Protein AF-0000000080329810 (afdb_homodimer)

Solvent-accessible surface area (backbone atoms only — not comparable to full-atom values): 12083 Å² total; per-residue (Å²): 108,46,62,41,49,59,88,70,44,48,76,45,79,54,91,79,29,39,38,38,24,57,38,12,51,93,37,62,30,87,56,44,12,24,32,38,38,37,40,42,46,60,36,72,46,74,51,29,30,29,67,43,40,36,38,40,36,29,67,35,48,48,33,37,44,29,50,70,85,47,71,47,80,41,38,53,57,18,34,35,44,42,49,54,66,33,38,38,31,46,31,18,84,45,90,53,56,22,33,33,40,37,39,33,45,52,66,38,36,31,33,35,81,87,67,52,70,45,68,51,67,51,25,78,109,46,64,40,50,58,89,70,43,49,78,46,78,56,91,78,29,38,38,39,24,57,39,12,51,92,36,60,32,86,57,44,12,26,33,38,39,38,39,42,48,60,35,71,46,74,51,30,32,29,66,42,40,36,39,40,36,29,68,35,47,48,33,36,44,30,49,68,84,48,70,47,79,40,39,54,57,18,34,35,44,42,48,52,66,33,37,37,33,47,32,18,82,44,90,52,55,21,32,32,40,36,39,34,46,51,67,39,34,32,35,35,83,89,67,52,72,45,69,50,68,51,23,78

Foldseek 3Di:
DLDFDQVRFDWDDDQNKIWGFTDEVVNPDDWKTKTKIKAFEFGKDFKWAKQAKKKKAWQADWKWKDKQRDIDIDGHGDMDMHGHGIIIIIGHHHNGMTMMMMMTTQFMWIAGPVGDIDGDPSSD/DLDFDQVRFDWDDDQNKIWGFTDEVVNPDDWKTKTKIKAFEFGKDFKWAKQAKKKKAWQADWKWKDKQRDIDIDGHGDMDMHGHGIIIIIGHHHNGMTMMMMMTTQFMWIAGPVGDIDGDPSSD

Nearest PDB structures (foldseek):
  5wse-assembly1_D  TM=9.049E-01  e=8.710E-08  Thermotoga maritima MSB8
  8awn-assembly1_A-2  TM=9.065E-01  e=1.349E-07  Thermotoga maritima
  8zyh-assembly1_B  TM=8.993E-01  e=2.088E-07  Thermotoga maritima MSB8
  5wsf-assembly2_C  TM=9.103E-01  e=3.233E-07  Thermotoga maritima MSB8
  8zyg-assembly1_B  TM=8.999E-01  e=3.809E-07  Thermotoga maritima MSB8

Sequence (248 aa):
MPFIRSDEAVVHEIHGGRFVSYVRPDTGSRDLAAWRVEIPAAMVGPTHTISDEETFYVLSGRLRLTIDGESAELRAGDAAVAPAGSELAVANTTDQPAHMWVTTRVGLTAKLADGNTITPPWAHMPFIRSDEAVVHEIHGGRFVSYVRPDTGSRDLAAWRVEIPAAMVGPTHTISDEETFYVLSGRLRLTIDGESAELRAGDAAVAPAGSELAVANTTDQPAHMWVTTRVGLTAKLADGNTITPPWAH

InterPro domains:
  IPR011051 RmlC-like cupin domain superfamily [SSF51182] (12-103)
  IPR013096 Cupin 2, conserved barrel [PF07883] (37-100)
  IPR014710 RmlC-like jelly roll fold [G3DSA:2.60.120.10] (5-110)

Structure (mmCIF, N/CA/C/O backbone):
data_AF-0000000080329810-model_v1
#
loop_
_entity.id
_entity.type
_entity.pdbx_description
1 polymer Cupin
#
loop_
_atom_site.group_PDB
_atom_site.id
_atom_site.type_symbol
_atom_site.label_atom_id
_atom_site.label_alt_id
_atom_site.label_comp_id
_atom_site.label_asym_id
_atom_site.label_entity_id
_atom_site.label_seq_id
_atom_site.pdbx_PDB_ins_code
_atom_site.Cartn_x
_atom_site.Cartn_y
_atom_site.Cartn_z
_atom_site.occupancy
_atom_site.B_iso_or_equiv
_atom_site.auth_seq_id
_atom_site.auth_comp_id
_atom_site.auth_asym_id
_atom_site.auth_atom_id
_atom_site.pdbx_PDB_model_num
ATOM 1 N N . MET A 1 1 ? 16.781 8.633 -2.145 1 66.75 1 MET A N 1
ATOM 2 C CA . MET A 1 1 ? 15.758 9.664 -2.057 1 66.75 1 MET A CA 1
ATOM 3 C C . MET A 1 1 ? 14.383 9.047 -1.843 1 66.75 1 MET A C 1
ATOM 5 O O . MET A 1 1 ? 14.062 8.016 -2.43 1 66.75 1 MET A O 1
ATOM 9 N N . PRO A 1 2 ? 13.508 9.531 -0.748 1 87.25 2 PRO A N 1
ATOM 10 C CA . PRO A 1 2 ? 12.297 8.867 -0.258 1 87.25 2 PRO A CA 1
ATOM 11 C C . PRO A 1 2 ? 11.18 8.828 -1.299 1 87.25 2 PRO A C 1
ATOM 13 O O . PRO A 1 2 ? 10.078 8.359 -1.011 1 87.25 2 PRO A O 1
ATOM 16 N N . PHE A 1 3 ? 11.453 9.453 -2.516 1 96.75 3 PHE A N 1
ATOM 17 C CA . PHE A 1 3 ? 10.422 9.578 -3.531 1 96.75 3 PHE A CA 1
ATOM 18 C C . PHE A 1 3 ? 10.758 8.734 -4.754 1 96.75 3 PHE A C 1
ATOM 20 O O . PHE A 1 3 ? 11.852 8.844 -5.312 1 96.75 3 PHE A O 1
ATOM 27 N N . ILE A 1 4 ? 9.875 7.934 -5.156 1 96.88 4 ILE A N 1
ATOM 28 C CA . ILE A 1 4 ? 10.094 6.992 -6.25 1 96.88 4 ILE A CA 1
ATOM 29 C C . ILE A 1 4 ? 9.133 7.297 -7.395 1 96.88 4 ILE A C 1
ATOM 31 O O . ILE A 1 4 ? 7.922 7.07 -7.27 1 96.88 4 ILE A O 1
ATOM 35 N N . ARG A 1 5 ? 9.719 7.707 -8.523 1 96.25 5 ARG A N 1
ATOM 36 C CA . ARG A 1 5 ? 8.906 8.023 -9.695 1 96.25 5 ARG A CA 1
ATOM 37 C C . ARG A 1 5 ? 8.492 6.754 -10.438 1 96.25 5 ARG A C 1
ATOM 39 O O . ARG A 1 5 ? 9.242 5.781 -10.477 1 96.25 5 ARG A O 1
ATOM 46 N N . SER A 1 6 ? 7.262 6.832 -10.992 1 93.31 6 SER A N 1
ATOM 47 C CA . SER A 1 6 ? 6.699 5.664 -11.664 1 93.31 6 SER A CA 1
ATOM 48 C C . SER A 1 6 ? 7.617 5.172 -12.773 1 93.31 6 SER A C 1
ATOM 50 O O . SER A 1 6 ? 7.715 3.965 -13.023 1 93.31 6 SER A O 1
ATOM 52 N N . ASP A 1 7 ? 8.352 6.078 -13.359 1 91.75 7 ASP A N 1
ATOM 53 C CA . ASP A 1 7 ? 9.18 5.711 -14.5 1 91.75 7 ASP A CA 1
ATOM 54 C C . ASP A 1 7 ? 10.578 5.289 -14.047 1 91.75 7 ASP A C 1
ATOM 56 O O . ASP A 1 7 ? 11.406 4.891 -14.867 1 91.75 7 ASP A O 1
ATOM 60 N N . GLU A 1 8 ? 10.906 5.348 -12.758 1 90.62 8 GLU A N 1
ATOM 61 C CA . GLU A 1 8 ? 12.227 4.992 -12.234 1 90.62 8 GLU A CA 1
ATOM 62 C C . GLU A 1 8 ? 12.172 3.682 -11.453 1 90.62 8 GLU A C 1
ATOM 64 O O . GLU A 1 8 ? 13.211 3.164 -11.031 1 90.62 8 GLU A O 1
ATOM 69 N N . ALA A 1 9 ? 10.984 3.209 -11.336 1 92.75 9 ALA A N 1
ATOM 70 C CA . ALA A 1 9 ? 10.836 1.976 -10.562 1 92.75 9 ALA A CA 1
ATOM 71 C C . ALA A 1 9 ? 11.422 0.785 -11.32 1 92.75 9 ALA A C 1
ATOM 73 O O . ALA A 1 9 ? 11.367 0.74 -12.555 1 92.75 9 ALA A O 1
ATOM 74 N N . VAL A 1 10 ? 11.961 -0.177 -10.586 1 95.69 10 VAL A N 1
ATOM 75 C CA . VAL A 1 10 ? 12.609 -1.359 -11.148 1 95.69 10 VAL A CA 1
ATOM 76 C C . VAL A 1 10 ? 11.562 -2.42 -11.461 1 95.69 10 VAL A C 1
ATOM 78 O O . VAL A 1 10 ? 10.656 -2.664 -10.664 1 95.69 10 VAL A O 1
ATOM 81 N N . VAL A 1 11 ? 11.727 -3.092 -12.602 1 97.44 11 VAL A N 1
ATOM 82 C CA . VAL A 1 11 ? 10.711 -4.039 -13.047 1 97.44 11 VAL A CA 1
ATOM 83 C C . VAL A 1 11 ? 11.281 -5.453 -13.047 1 97.44 11 VAL A C 1
ATOM 85 O O . VAL A 1 11 ? 12.414 -5.672 -13.484 1 97.44 11 VAL A O 1
ATOM 88 N N . HIS A 1 12 ? 10.5 -6.449 -12.523 1 97.19 12 HIS A N 1
ATOM 89 C CA . HIS A 1 12 ? 10.797 -7.879 -12.57 1 97.19 12 HIS A CA 1
ATOM 90 C C . HIS A 1 12 ? 9.656 -8.656 -13.211 1 97.19 12 HIS A C 1
ATOM 92 O O . HIS A 1 12 ? 8.484 -8.438 -12.891 1 97.19 12 HIS A O 1
ATOM 98 N N . GLU A 1 13 ? 9.945 -9.539 -14.109 1 95.56 13 GLU A N 1
ATOM 99 C CA . GLU A 1 13 ? 8.945 -10.406 -14.719 1 95.56 13 GLU A CA 1
ATOM 100 C C . GLU A 1 13 ? 9.125 -11.852 -14.258 1 95.56 13 GLU A C 1
ATOM 102 O O . GLU A 1 13 ? 10.156 -12.477 -14.539 1 95.56 13 GLU A O 1
ATOM 107 N N . ILE A 1 14 ? 8.102 -12.328 -13.555 1 91.19 14 ILE A N 1
ATOM 108 C CA . ILE A 1 14 ? 8.141 -13.688 -13.023 1 91.19 14 ILE A CA 1
ATOM 109 C C . ILE A 1 14 ? 6.781 -14.352 -13.234 1 91.19 14 ILE A C 1
ATOM 111 O O . ILE A 1 14 ? 5.738 -13.766 -12.922 1 91.19 14 ILE A O 1
ATOM 115 N N . HIS A 1 15 ? 6.742 -15.641 -13.773 1 90.62 15 HIS A N 1
ATOM 116 C CA . HIS A 1 15 ? 5.535 -16.453 -13.922 1 90.62 15 HIS A CA 1
ATOM 117 C C . HIS A 1 15 ? 4.441 -15.68 -14.656 1 90.62 15 HIS A C 1
ATOM 119 O O . HIS A 1 15 ? 3.271 -15.734 -14.273 1 90.62 15 HIS A O 1
ATOM 125 N N . GLY A 1 16 ? 4.824 -14.805 -15.586 1 92.12 16 GLY A N 1
ATOM 126 C CA . GLY A 1 16 ? 3.873 -14.094 -16.422 1 92.12 16 GLY A CA 1
ATOM 127 C C . GLY A 1 16 ? 3.424 -12.773 -15.836 1 92.12 16 GLY A C 1
ATOM 128 O O . GLY A 1 16 ? 2.777 -11.969 -16.516 1 92.12 16 GLY A O 1
ATOM 129 N N . GLY A 1 17 ? 3.711 -12.625 -14.57 1 95.69 17 GLY A N 1
ATOM 130 C CA . GLY A 1 17 ? 3.391 -11.359 -13.93 1 95.69 17 GLY A CA 1
ATOM 131 C C . GLY A 1 17 ? 4.508 -10.336 -14.031 1 95.69 17 GLY A C 1
ATOM 132 O O . GLY A 1 17 ? 5.676 -10.703 -14.172 1 95.69 17 GLY A O 1
ATOM 133 N N . ARG A 1 18 ? 4.117 -9.086 -14.086 1 97.31 18 ARG A N 1
ATOM 134 C CA . ARG A 1 18 ? 5.059 -7.969 -14.078 1 97.31 18 ARG A CA 1
ATOM 135 C C . ARG A 1 18 ? 5.023 -7.234 -12.734 1 97.31 18 ARG A C 1
ATOM 137 O O . ARG A 1 18 ? 3.99 -6.691 -12.344 1 97.31 18 ARG A O 1
ATOM 144 N N . PHE A 1 19 ? 6.199 -7.262 -12.039 1 98.06 19 PHE A N 1
ATOM 145 C CA . PHE A 1 19 ? 6.328 -6.66 -10.719 1 98.06 19 PHE A CA 1
ATOM 146 C C . PHE A 1 19 ? 7.164 -5.387 -10.781 1 98.06 19 PHE A C 1
ATOM 148 O O . PHE A 1 19 ? 8.375 -5.441 -11.031 1 98.06 19 PHE A O 1
ATOM 155 N N . VAL A 1 20 ? 6.477 -4.242 -10.617 1 98.38 20 VAL A N 1
ATOM 156 C CA . VAL A 1 20 ? 7.145 -2.947 -10.594 1 98.38 20 VAL A CA 1
ATOM 157 C C . VAL A 1 20 ? 7.488 -2.57 -9.156 1 98.38 20 VAL A C 1
ATOM 159 O O . VAL A 1 20 ? 6.602 -2.223 -8.367 1 98.38 20 VAL A O 1
ATOM 162 N N . SER A 1 21 ? 8.773 -2.641 -8.82 1 98.06 21 SER A N 1
ATOM 163 C CA . SER A 1 21 ? 9.281 -2.484 -7.465 1 98.06 21 SER A CA 1
ATOM 164 C C . SER A 1 21 ? 9.453 -1.013 -7.105 1 98.06 21 SER A C 1
ATOM 166 O O . SER A 1 21 ? 10.219 -0.296 -7.754 1 98.06 21 SER A O 1
ATOM 168 N N . TYR A 1 22 ? 8.773 -0.551 -6.102 1 98.19 22 TYR A N 1
ATOM 169 C CA . TYR A 1 22 ? 8.844 0.833 -5.645 1 98.19 22 TYR A CA 1
ATOM 170 C C . TYR A 1 22 ? 9.609 0.935 -4.328 1 98.19 22 TYR A C 1
ATOM 172 O O . TYR A 1 22 ? 10.805 1.222 -4.316 1 98.19 22 TYR A O 1
ATOM 180 N N . VAL A 1 23 ? 8.898 0.578 -3.193 1 98.19 23 VAL A N 1
ATOM 181 C CA . VAL A 1 23 ? 9.477 0.729 -1.862 1 98.19 23 VAL A CA 1
ATOM 182 C C . VAL A 1 23 ? 10.242 -0.536 -1.485 1 98.19 23 VAL A C 1
ATOM 184 O O . VAL A 1 23 ? 9.688 -1.636 -1.497 1 98.19 23 VAL A O 1
ATOM 187 N N . ARG A 1 24 ? 11.398 -0.423 -1.156 1 97.06 24 ARG A N 1
ATOM 188 C CA . ARG A 1 24 ? 12.32 -1.466 -0.721 1 97.06 24 ARG A CA 1
ATOM 189 C C . ARG A 1 24 ? 13.539 -0.864 -0.031 1 97.06 24 ARG A C 1
ATOM 191 O O . ARG A 1 24 ? 13.742 0.352 -0.068 1 97.06 24 ARG A O 1
ATOM 198 N N . PRO A 1 25 ? 14.422 -1.662 0.56 1 95.56 25 PRO A N 1
ATOM 199 C CA . PRO A 1 25 ? 15.555 -1.084 1.286 1 95.56 25 PRO A CA 1
ATOM 200 C C . PRO A 1 25 ? 16.422 -0.182 0.408 1 95.56 25 PRO A C 1
ATOM 202 O O . PRO A 1 25 ? 16.812 0.905 0.835 1 95.56 25 PRO A O 1
ATOM 205 N N . ASP A 1 26 ? 16.609 -0.524 -0.856 1 93.56 26 ASP A N 1
ATOM 206 C CA . ASP A 1 26 ? 17.438 0.263 -1.754 1 93.56 26 ASP A CA 1
ATOM 207 C C . ASP A 1 26 ? 16.797 1.604 -2.084 1 93.56 26 ASP A C 1
ATOM 209 O O . ASP A 1 26 ? 17.438 2.502 -2.619 1 93.56 26 ASP A O 1
ATOM 213 N N . THR A 1 27 ? 15.516 1.737 -1.717 1 94.75 27 THR A N 1
ATOM 214 C CA . THR A 1 27 ? 14.836 2.998 -1.993 1 94.75 27 THR A CA 1
ATOM 215 C C . THR A 1 27 ? 14.492 3.721 -0.695 1 94.75 27 THR A C 1
ATOM 217 O O . THR A 1 27 ? 13.633 4.605 -0.681 1 94.75 27 THR A O 1
ATOM 220 N N . GLY A 1 28 ? 15.07 3.275 0.401 1 94.25 28 GLY A N 1
ATOM 221 C CA . GLY A 1 28 ? 14.992 4.062 1.621 1 94.25 28 GLY A CA 1
ATOM 222 C C . GLY A 1 28 ? 14.195 3.387 2.721 1 94.25 28 GLY A C 1
ATOM 223 O O . GLY A 1 28 ? 14.125 3.891 3.844 1 94.25 28 GLY A O 1
ATOM 224 N N . SER A 1 29 ? 13.555 2.27 2.393 1 97.25 29 SER A N 1
ATOM 225 C CA . SER A 1 29 ? 12.727 1.595 3.387 1 97.25 29 SER A CA 1
ATOM 226 C C . SER A 1 29 ? 13.586 0.884 4.43 1 97.25 29 SER A C 1
ATOM 228 O O . SER A 1 29 ? 14.68 0.404 4.125 1 97.25 29 SER A O 1
ATOM 230 N N . ARG A 1 30 ? 13.078 0.782 5.617 1 96.62 30 ARG A N 1
ATOM 231 C CA . ARG A 1 30 ? 13.727 0.021 6.676 1 96.62 30 ARG A CA 1
ATOM 232 C C . ARG A 1 30 ? 12.828 -1.104 7.176 1 96.62 30 ARG A C 1
ATOM 234 O O . ARG A 1 30 ? 13.258 -1.944 7.969 1 96.62 30 ARG A O 1
ATOM 241 N N . ASP A 1 31 ? 11.617 -1.135 6.707 1 98.5 31 ASP A N 1
ATOM 242 C CA . ASP A 1 31 ? 10.648 -2.016 7.348 1 98.5 31 ASP A CA 1
ATOM 243 C C . ASP A 1 31 ? 9.695 -2.617 6.32 1 98.5 31 ASP A C 1
ATOM 245 O O . ASP A 1 31 ? 9.383 -3.809 6.379 1 98.5 31 ASP A O 1
ATOM 249 N N . LEU A 1 32 ? 9.266 -1.845 5.34 1 98.75 32 LEU A N 1
ATOM 250 C CA . LEU A 1 32 ? 8.195 -2.248 4.426 1 98.75 32 LEU A CA 1
ATOM 251 C C . LEU A 1 32 ? 8.719 -2.363 2.998 1 98.75 32 LEU A C 1
ATOM 253 O O . LEU A 1 32 ? 9.688 -1.693 2.631 1 98.75 32 LEU A O 1
ATOM 257 N N . ALA A 1 33 ? 8.133 -3.201 2.244 1 98.62 33 ALA A N 1
ATOM 258 C CA . ALA A 1 33 ? 8.297 -3.289 0.795 1 98.62 33 ALA A CA 1
ATOM 259 C C . ALA A 1 33 ? 6.957 -3.15 0.082 1 98.62 33 ALA A C 1
ATOM 261 O O . ALA A 1 33 ? 5.93 -3.633 0.574 1 98.62 33 ALA A O 1
ATOM 262 N N . ALA A 1 34 ? 6.941 -2.529 -1.036 1 98.81 34 ALA A N 1
ATOM 263 C CA . ALA A 1 34 ? 5.711 -2.322 -1.792 1 98.81 34 ALA A CA 1
ATOM 264 C C . ALA A 1 34 ? 5.988 -2.271 -3.293 1 98.81 34 ALA A C 1
ATOM 266 O O . ALA A 1 34 ? 7.012 -1.731 -3.723 1 98.81 34 ALA A O 1
ATOM 267 N N . TRP A 1 35 ? 5.066 -2.807 -4 1 98.62 35 TRP A N 1
ATOM 268 C CA . TRP A 1 35 ? 5.211 -2.891 -5.449 1 98.62 35 TRP A CA 1
ATOM 269 C C . TRP A 1 35 ? 3.85 -2.922 -6.133 1 98.62 35 TRP A C 1
ATOM 271 O O . TRP A 1 35 ? 2.826 -3.15 -5.48 1 98.62 35 TRP A O 1
ATOM 281 N N . ARG A 1 36 ? 3.846 -2.596 -7.355 1 98.62 36 ARG A N 1
ATOM 282 C CA . ARG A 1 36 ? 2.68 -2.785 -8.211 1 98.62 36 ARG A CA 1
ATOM 283 C C . ARG A 1 36 ? 2.814 -4.051 -9.055 1 98.62 36 ARG A C 1
ATOM 285 O O . ARG A 1 36 ? 3.865 -4.297 -9.648 1 98.62 36 ARG A O 1
ATOM 292 N N . VAL A 1 37 ? 1.821 -4.852 -9.062 1 98.25 37 VAL A N 1
ATOM 293 C CA . VAL A 1 37 ? 1.839 -6.039 -9.914 1 98.25 37 VAL A CA 1
ATOM 294 C C . VAL A 1 37 ? 0.854 -5.863 -11.062 1 98.25 37 VAL A C 1
ATOM 296 O O . VAL A 1 37 ? -0.262 -5.379 -10.867 1 98.25 37 VAL A O 1
ATOM 299 N N . GLU A 1 38 ? 1.271 -6.133 -12.164 1 98.12 38 GLU A N 1
ATOM 300 C CA . GLU A 1 38 ? 0.439 -6.246 -13.359 1 98.12 38 GLU A CA 1
ATOM 301 C C . GLU A 1 38 ? 0.164 -7.707 -13.703 1 98.12 38 GLU A C 1
ATOM 303 O O . GLU A 1 38 ? 1.096 -8.492 -13.906 1 98.12 38 GLU A O 1
ATOM 308 N N . ILE A 1 39 ? -1.054 -8.023 -13.727 1 98.25 39 ILE A N 1
ATOM 309 C CA . ILE A 1 39 ? -1.503 -9.383 -14 1 98.25 39 ILE A CA 1
ATOM 310 C C . ILE A 1 39 ? -2.176 -9.438 -15.367 1 98.25 39 ILE A C 1
ATOM 312 O O . ILE A 1 39 ? -3.295 -8.945 -15.539 1 98.25 39 ILE A O 1
ATOM 316 N N . PRO A 1 40 ? -1.583 -10.055 -16.375 1 98.19 40 PRO A N 1
ATOM 317 C CA . PRO A 1 40 ? -2.156 -10.102 -17.719 1 98.19 40 PRO A CA 1
ATOM 318 C C . PRO A 1 40 ? -3.5 -10.828 -17.766 1 98.19 40 PRO A C 1
ATOM 320 O O . PRO A 1 40 ? -3.828 -11.586 -16.844 1 98.19 40 PRO A O 1
ATOM 323 N N . ALA A 1 41 ? -4.184 -10.531 -18.891 1 98 41 ALA A N 1
ATOM 324 C CA . ALA A 1 41 ? -5.426 -11.25 -19.156 1 98 41 ALA A CA 1
ATOM 325 C C . ALA A 1 41 ? -5.195 -12.758 -19.156 1 98 41 ALA A C 1
ATOM 327 O O . ALA A 1 41 ? -4.184 -13.234 -19.672 1 98 41 ALA A O 1
ATOM 328 N N . ALA A 1 42 ? -6.109 -13.492 -18.469 1 97.25 42 ALA A N 1
ATOM 329 C CA . ALA A 1 42 ? -6.203 -14.945 -18.516 1 97.25 42 ALA A CA 1
ATOM 330 C C . ALA A 1 42 ? -5.039 -15.594 -17.781 1 97.25 42 ALA A C 1
ATOM 332 O O . ALA A 1 42 ? -4.699 -16.75 -18.031 1 97.25 42 ALA A O 1
ATOM 333 N N . MET A 1 43 ? -4.449 -14.914 -16.906 1 96.94 43 MET A N 1
ATOM 334 C CA . MET A 1 43 ? -3.32 -15.453 -16.156 1 96.94 43 MET A CA 1
ATOM 335 C C . MET A 1 43 ? -3.797 -16.125 -14.875 1 96.94 43 MET A C 1
ATOM 337 O O . MET A 1 43 ? -4.672 -15.602 -14.18 1 96.94 43 MET A O 1
ATOM 341 N N . VAL A 1 44 ? -3.227 -17.234 -14.547 1 96.44 44 VAL A N 1
ATOM 342 C CA . VAL A 1 44 ? -3.359 -17.906 -13.266 1 96.44 44 VAL A CA 1
ATOM 343 C C . VAL A 1 44 ? -1.984 -18.078 -12.625 1 96.44 44 VAL A C 1
ATOM 345 O O . VAL A 1 44 ? -1.136 -18.812 -13.141 1 96.44 44 VAL A O 1
ATOM 348 N N . GLY A 1 45 ? -1.75 -17.375 -11.523 1 94.94 45 GLY A N 1
ATOM 349 C CA . GLY A 1 45 ? -0.474 -17.469 -10.828 1 94.94 45 GLY A CA 1
ATOM 350 C C . GLY A 1 45 ? -0.334 -18.734 -10 1 94.94 45 GLY A C 1
ATOM 351 O O . GLY A 1 45 ? -1.333 -19.359 -9.633 1 94.94 45 GLY A O 1
ATOM 352 N N . PRO A 1 46 ? 0.865 -19.062 -9.695 1 95.62 46 PRO A N 1
ATOM 353 C CA . PRO A 1 46 ? 1.061 -20.25 -8.852 1 95.62 46 PRO A CA 1
ATOM 354 C C . PRO A 1 46 ? 0.613 -20.016 -7.406 1 95.62 46 PRO A C 1
ATOM 356 O O . PRO A 1 46 ? 0.828 -18.938 -6.855 1 95.62 46 PRO A O 1
ATOM 359 N N . THR A 1 47 ? 0.036 -21.062 -6.906 1 97.25 47 THR A N 1
ATOM 360 C CA . THR A 1 47 ? -0.27 -21.031 -5.48 1 97.25 47 THR A CA 1
ATOM 361 C C . THR A 1 47 ? 1.012 -21.047 -4.652 1 97.25 47 THR A C 1
ATOM 363 O O . THR A 1 47 ? 1.955 -21.766 -4.965 1 97.25 47 THR A O 1
ATOM 366 N N . HIS A 1 48 ? 1.093 -20.297 -3.596 1 98.12 48 HIS A N 1
ATOM 367 C CA . HIS A 1 48 ? 2.268 -20.219 -2.736 1 98.12 48 HIS A CA 1
ATOM 368 C C . HIS A 1 48 ? 1.891 -19.812 -1.318 1 98.12 48 HIS A C 1
ATOM 370 O O . HIS A 1 48 ? 0.819 -19.234 -1.1 1 98.12 48 HIS A O 1
ATOM 376 N N . THR A 1 49 ? 2.721 -20.094 -0.357 1 98.69 49 THR A N 1
ATOM 377 C CA . THR A 1 49 ? 2.559 -19.688 1.034 1 98.69 49 THR A CA 1
ATOM 378 C C . THR A 1 49 ? 3.52 -18.562 1.382 1 98.69 49 THR A C 1
ATOM 380 O O . THR A 1 49 ? 4.723 -18.656 1.133 1 98.69 49 THR A O 1
ATOM 383 N N . ILE A 1 50 ? 3.008 -17.484 1.901 1 98.5 50 ILE A N 1
ATOM 384 C CA . ILE A 1 50 ? 3.82 -16.297 2.119 1 98.5 50 ILE A CA 1
ATOM 385 C C . ILE A 1 50 ? 4.336 -16.266 3.559 1 98.5 50 ILE A C 1
ATOM 387 O O . ILE A 1 50 ? 3.623 -16.672 4.484 1 98.5 50 ILE A O 1
ATOM 391 N N . SER A 1 51 ? 5.535 -15.805 3.777 1 98.69 51 SER A N 1
ATOM 392 C CA . SER A 1 51 ? 6.184 -15.797 5.086 1 98.69 51 SER A CA 1
ATOM 393 C C . SER A 1 51 ? 5.672 -14.648 5.953 1 98.69 51 SER A C 1
ATOM 395 O O . SER A 1 51 ? 5.77 -14.703 7.18 1 98.69 51 SER A O 1
ATOM 397 N N . ASP A 1 52 ? 5.234 -13.602 5.336 1 98.69 52 ASP A N 1
ATOM 398 C CA . ASP A 1 52 ? 4.805 -12.391 6.016 1 98.69 52 ASP A CA 1
ATOM 399 C C . ASP A 1 52 ? 3.449 -11.914 5.5 1 98.69 52 ASP A C 1
ATOM 401 O O . ASP A 1 52 ? 3.053 -12.25 4.379 1 98.69 52 ASP A O 1
ATOM 405 N N . GLU A 1 53 ? 2.734 -11.148 6.332 1 98.81 53 GLU A N 1
ATOM 406 C CA . GLU A 1 53 ? 1.438 -10.594 5.953 1 98.81 53 GLU A CA 1
ATOM 407 C C . GLU A 1 53 ? 1.563 -9.672 4.742 1 98.81 53 GLU A C 1
ATOM 409 O O . GLU A 1 53 ? 2.516 -8.898 4.641 1 98.81 53 GLU A O 1
ATOM 414 N N . GLU A 1 54 ? 0.638 -9.766 3.82 1 98.75 54 GLU A N 1
ATOM 415 C CA . GLU A 1 54 ? 0.543 -8.891 2.656 1 98.75 54 GLU A CA 1
ATOM 416 C C . GLU A 1 54 ? -0.801 -8.164 2.619 1 98.75 54 GLU A C 1
ATOM 418 O O . GLU A 1 54 ? -1.836 -8.758 2.938 1 98.75 54 GLU A O 1
ATOM 423 N N . THR A 1 55 ? -0.795 -6.922 2.289 1 98.88 55 THR A N 1
ATOM 424 C CA . THR A 1 55 ? -2.006 -6.195 1.924 1 98.88 55 THR A CA 1
ATOM 425 C C . THR A 1 55 ? -2.098 -6.023 0.41 1 98.88 55 THR A C 1
ATOM 427 O O . THR A 1 55 ? -1.079 -5.867 -0.266 1 98.88 55 THR A O 1
ATOM 430 N N . PHE A 1 56 ? -3.311 -6 -0.144 1 98.81 56 PHE A N 1
ATOM 431 C CA . PHE A 1 56 ? -3.602 -5.859 -1.566 1 98.81 56 PHE A CA 1
ATOM 432 C C . PHE A 1 56 ? -4.613 -4.746 -1.806 1 98.81 56 PHE A C 1
ATOM 434 O O . PHE A 1 56 ? -5.609 -4.641 -1.086 1 98.81 56 PHE A O 1
ATOM 441 N N . TYR A 1 57 ? -4.383 -3.918 -2.711 1 98.88 57 TYR A N 1
ATOM 442 C CA . TYR A 1 57 ? -5.324 -2.908 -3.184 1 98.88 57 TYR A CA 1
ATOM 443 C C . TYR A 1 57 ? -5.426 -2.926 -4.703 1 98.88 57 TYR A C 1
ATOM 445 O O . TYR A 1 57 ? -4.43 -2.725 -5.402 1 98.88 57 TYR A O 1
ATOM 453 N N . VAL A 1 58 ? -6.664 -3.154 -5.258 1 98.88 58 VAL A N 1
ATOM 454 C CA . VAL A 1 58 ? -6.84 -3.283 -6.699 1 98.88 58 VAL A CA 1
ATOM 455 C C . VAL A 1 58 ? -6.887 -1.897 -7.34 1 98.88 58 VAL A C 1
ATOM 457 O O . VAL A 1 58 ? -7.754 -1.086 -7.016 1 98.88 58 VAL A O 1
ATOM 460 N N . LEU A 1 59 ? -5.926 -1.688 -8.211 1 98.75 59 LEU A N 1
ATOM 461 C CA . LEU A 1 59 ? -5.789 -0.391 -8.859 1 98.75 59 LEU A CA 1
ATOM 462 C C . LEU A 1 59 ? -6.668 -0.315 -10.109 1 98.75 59 LEU A C 1
ATOM 464 O O . LEU A 1 59 ? -7.242 0.734 -10.406 1 98.75 59 LEU A O 1
ATOM 468 N N . SER A 1 60 ? -6.699 -1.315 -10.836 1 98.69 60 SER A N 1
ATOM 469 C CA . SER A 1 60 ? -7.5 -1.388 -12.055 1 98.69 60 SER A CA 1
ATOM 470 C C . SER A 1 60 ? -7.84 -2.832 -12.406 1 98.69 60 SER A C 1
ATOM 472 O O . SER A 1 60 ? -7.113 -3.756 -12.031 1 98.69 60 SER A O 1
ATOM 474 N N . GLY A 1 61 ? -8.977 -3.023 -13.18 1 98.44 61 GLY A N 1
ATOM 475 C CA . GLY A 1 61 ? -9.398 -4.344 -13.617 1 98.44 61 GLY A CA 1
ATOM 476 C C . GLY A 1 61 ? -10.086 -5.141 -12.523 1 98.44 61 GLY A C 1
ATOM 477 O O . GLY A 1 61 ? -10.656 -4.57 -11.594 1 98.44 61 GLY A O 1
ATOM 478 N N . ARG A 1 62 ? -10.141 -6.395 -12.852 1 98.12 62 ARG A N 1
ATOM 479 C CA . ARG A 1 62 ? -10.734 -7.379 -11.945 1 98.12 62 ARG A CA 1
ATOM 480 C C . ARG A 1 62 ? -9.844 -8.609 -11.828 1 98.12 62 ARG A C 1
ATOM 482 O O . ARG A 1 62 ? -9.18 -9 -12.789 1 98.12 62 ARG A O 1
ATOM 489 N N . LEU A 1 63 ? -9.844 -9.18 -10.656 1 97.88 63 LEU A N 1
ATOM 490 C CA . LEU A 1 63 ? -9.086 -10.414 -10.477 1 97.88 63 LEU A CA 1
ATOM 491 C C . LEU A 1 63 ? -9.672 -11.258 -9.344 1 97.88 63 LEU A C 1
ATOM 493 O O . LEU A 1 63 ? -10.445 -10.742 -8.531 1 97.88 63 LEU A O 1
ATOM 497 N N . ARG A 1 64 ? -9.359 -12.5 -9.336 1 98.5 64 ARG A N 1
ATOM 498 C CA . ARG A 1 64 ? -9.727 -13.398 -8.242 1 98.5 64 ARG A CA 1
ATOM 499 C C . ARG A 1 64 ? -8.547 -13.625 -7.301 1 98.5 64 ARG A C 1
ATOM 501 O O . ARG A 1 64 ? -7.457 -13.992 -7.738 1 98.5 64 ARG A O 1
ATOM 508 N N . LEU A 1 65 ? -8.719 -13.383 -6.066 1 98.5 65 LEU A N 1
ATOM 509 C CA . LEU A 1 65 ? -7.738 -13.656 -5.02 1 98.5 65 LEU A CA 1
ATOM 510 C C . LEU A 1 65 ? -8.242 -14.742 -4.07 1 98.5 65 LEU A C 1
ATOM 512 O O . LEU A 1 65 ? -9.391 -14.688 -3.619 1 98.5 65 LEU A O 1
ATOM 516 N N . THR A 1 66 ? -7.469 -15.734 -3.883 1 98.31 66 THR A N 1
ATOM 517 C CA . THR A 1 66 ? -7.762 -16.797 -2.926 1 98.31 66 THR A CA 1
ATOM 518 C C . THR A 1 66 ? -6.781 -16.766 -1.759 1 98.31 66 THR A C 1
ATOM 520 O O . THR A 1 66 ? -5.566 -16.703 -1.964 1 98.31 66 THR A O 1
ATOM 523 N N . ILE A 1 67 ? -7.297 -16.703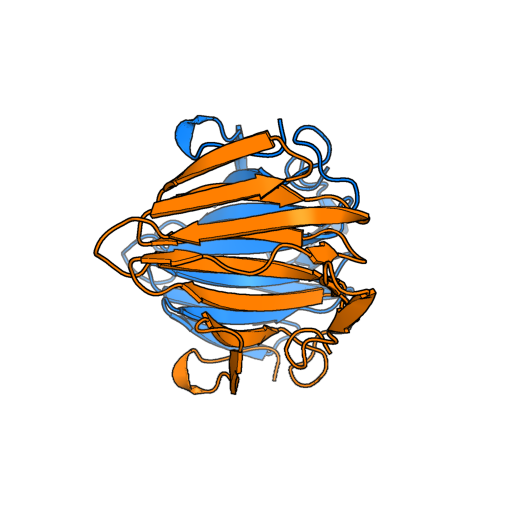 -0.59 1 98.25 67 ILE A N 1
ATOM 524 C CA . ILE A 1 67 ? -6.516 -16.719 0.642 1 98.25 67 ILE A CA 1
ATOM 525 C C . ILE A 1 67 ? -6.984 -17.859 1.541 1 98.25 67 ILE A C 1
ATOM 527 O O . ILE A 1 67 ? -8.117 -17.859 2.02 1 98.25 67 ILE A O 1
ATOM 531 N N . ASP A 1 68 ? -6.141 -18.828 1.781 1 97.5 68 ASP A N 1
ATOM 532 C CA . ASP A 1 68 ? -6.426 -20 2.605 1 97.5 68 ASP A CA 1
ATOM 533 C C . ASP A 1 68 ? -7.754 -20.641 2.209 1 97.5 68 ASP A C 1
ATOM 535 O O . ASP A 1 68 ? -8.594 -20.938 3.066 1 97.5 68 ASP A O 1
ATOM 539 N N . GLY A 1 69 ? -7.898 -20.703 0.973 1 96.5 69 GLY A N 1
ATOM 540 C CA . GLY A 1 69 ? -9.023 -21.453 0.439 1 96.5 69 GLY A CA 1
ATOM 541 C C . GLY A 1 69 ? -10.266 -20.609 0.227 1 96.5 69 GLY A C 1
ATOM 542 O O . GLY A 1 69 ? -11.219 -21.047 -0.414 1 96.5 69 GLY A O 1
ATOM 543 N N . GLU A 1 70 ? -10.344 -19.391 0.781 1 96.94 70 GLU A N 1
ATOM 544 C CA . GLU A 1 70 ? -11.461 -18.469 0.548 1 96.94 70 GLU A CA 1
ATOM 545 C C . GLU A 1 70 ? -11.172 -17.531 -0.625 1 96.94 70 GLU A C 1
ATOM 547 O O . GLU A 1 70 ? -10.125 -16.891 -0.664 1 96.94 70 GLU A O 1
ATOM 552 N N . SER A 1 71 ? -12.164 -17.453 -1.563 1 97.38 71 SER A N 1
ATOM 553 C CA . SER A 1 71 ? -11.922 -16.688 -2.779 1 97.38 71 SER A CA 1
ATOM 554 C C . SER A 1 71 ? -12.906 -15.523 -2.904 1 97.38 71 SER A C 1
ATOM 556 O O . SER A 1 71 ? -14.047 -15.617 -2.43 1 97.38 71 SER A O 1
ATOM 558 N N . ALA A 1 72 ? -12.492 -14.484 -3.539 1 97.88 72 ALA A N 1
ATOM 559 C CA . ALA A 1 72 ? -13.352 -13.375 -3.928 1 97.88 72 ALA A CA 1
ATOM 560 C C . ALA A 1 72 ? -12.875 -12.734 -5.23 1 97.88 72 ALA A C 1
ATOM 562 O O . ALA A 1 72 ? -11.672 -12.695 -5.504 1 97.88 72 ALA A O 1
ATOM 563 N N . GLU A 1 73 ? -13.789 -12.336 -6.035 1 98 73 GLU A N 1
ATOM 564 C CA . GLU A 1 73 ? -13.477 -11.438 -7.145 1 98 73 GLU A CA 1
ATOM 565 C C . GLU A 1 73 ? -13.367 -9.992 -6.664 1 98 73 GLU A C 1
ATOM 567 O O . GLU A 1 73 ? -14.312 -9.445 -6.094 1 98 73 GLU A O 1
ATOM 572 N N . LEU A 1 74 ? -12.234 -9.43 -6.91 1 98.19 74 LEU A N 1
ATOM 573 C CA . LEU A 1 74 ? -12 -8.055 -6.5 1 98.19 74 LEU A CA 1
ATOM 574 C C . LEU A 1 74 ? -11.969 -7.125 -7.711 1 98.19 74 LEU A C 1
ATOM 576 O O . LEU A 1 74 ? -11.469 -7.504 -8.773 1 98.19 74 LEU A O 1
ATOM 580 N N . ARG A 1 75 ? -12.477 -5.945 -7.508 1 98.06 75 ARG A N 1
ATOM 581 C CA . ARG A 1 75 ? -12.469 -4.906 -8.531 1 98.06 75 ARG A CA 1
ATOM 582 C C . ARG A 1 75 ? -11.68 -3.686 -8.062 1 98.06 75 ARG A C 1
ATOM 584 O O . ARG A 1 75 ? -11.328 -3.578 -6.887 1 98.06 75 ARG A O 1
ATOM 591 N N . ALA A 1 76 ? -11.445 -2.816 -9.07 1 98.31 76 ALA A N 1
ATOM 592 C CA . ALA A 1 76 ? -10.734 -1.585 -8.742 1 98.31 76 ALA A CA 1
ATOM 593 C C . ALA A 1 76 ? -11.336 -0.921 -7.504 1 98.31 76 ALA A C 1
ATOM 595 O O . ALA A 1 76 ? -12.547 -0.735 -7.418 1 98.31 76 ALA A O 1
ATOM 596 N N . GLY A 1 77 ? -10.484 -0.672 -6.539 1 98.19 77 GLY A N 1
ATOM 597 C CA . GLY A 1 77 ? -10.93 -0.012 -5.324 1 98.19 77 GLY A CA 1
ATOM 598 C C . GLY A 1 77 ? -11.148 -0.972 -4.168 1 98.19 77 GLY A C 1
ATOM 599 O O . GLY A 1 77 ? -11.266 -0.548 -3.018 1 98.19 77 GLY A O 1
ATOM 600 N N . ASP A 1 78 ? -11.227 -2.248 -4.406 1 98.5 78 ASP A N 1
ATOM 601 C CA . ASP A 1 78 ? -11.312 -3.244 -3.342 1 98.5 78 ASP A CA 1
ATOM 602 C C . ASP A 1 78 ? -9.938 -3.562 -2.773 1 98.5 78 ASP A C 1
ATOM 604 O O . ASP A 1 78 ? -8.922 -3.332 -3.43 1 98.5 78 ASP A O 1
ATOM 608 N N . ALA A 1 79 ? -9.898 -4.062 -1.563 1 98.75 79 ALA A N 1
ATOM 609 C CA . ALA A 1 79 ? -8.656 -4.434 -0.895 1 98.75 79 ALA A CA 1
ATOM 610 C C . ALA A 1 79 ? -8.766 -5.812 -0.246 1 98.75 79 ALA A C 1
ATOM 612 O O . ALA A 1 79 ? -9.852 -6.41 -0.232 1 98.75 79 ALA A O 1
ATOM 613 N N . ALA A 1 80 ? -7.66 -6.336 0.229 1 98.75 80 ALA A N 1
ATOM 614 C CA . ALA A 1 80 ? -7.59 -7.582 0.988 1 98.75 80 ALA A CA 1
ATOM 615 C C . ALA A 1 80 ? -6.34 -7.621 1.866 1 98.75 80 ALA A C 1
ATOM 617 O O . ALA A 1 80 ? -5.406 -6.844 1.663 1 98.75 80 ALA A O 1
ATOM 618 N N . VAL A 1 81 ? -6.32 -8.477 2.828 1 98.69 81 VAL A N 1
ATOM 619 C CA . VAL A 1 81 ? -5.156 -8.734 3.67 1 98.69 81 VAL A CA 1
ATOM 620 C C . VAL A 1 81 ? -4.988 -10.234 3.875 1 98.69 81 VAL A C 1
ATOM 622 O O . VAL A 1 81 ? -5.961 -10.938 4.156 1 98.69 81 VAL A O 1
ATOM 625 N N . ALA A 1 82 ? -3.828 -10.719 3.619 1 98.5 82 ALA A N 1
ATOM 626 C CA . ALA A 1 82 ? -3.469 -12.109 3.869 1 98.5 82 ALA A CA 1
ATOM 627 C C . ALA A 1 82 ? -2.459 -12.219 5.008 1 98.5 82 ALA A C 1
ATOM 629 O O . ALA A 1 82 ? -1.322 -11.758 4.883 1 98.5 82 ALA A O 1
ATOM 630 N N . PRO A 1 83 ? -2.801 -12.852 6.113 1 98 83 PRO A N 1
ATOM 631 C CA . PRO A 1 83 ? -1.859 -13.008 7.227 1 98 83 PRO A CA 1
ATOM 632 C C . PRO A 1 83 ? -0.642 -13.852 6.852 1 98 83 PRO A C 1
ATOM 634 O O . PRO A 1 83 ? -0.693 -14.625 5.895 1 98 83 PRO A O 1
ATOM 637 N N . ALA A 1 84 ? 0.448 -13.641 7.637 1 98.44 84 ALA A N 1
ATOM 638 C CA . ALA A 1 84 ? 1.619 -14.5 7.484 1 98.44 84 ALA A CA 1
ATOM 639 C C . ALA A 1 84 ? 1.232 -15.969 7.562 1 98.44 84 ALA A C 1
ATOM 641 O O . ALA A 1 84 ? 0.412 -16.359 8.398 1 98.44 84 ALA A O 1
ATOM 642 N N . GLY A 1 85 ? 1.8 -16.734 6.715 1 98.19 85 GLY A N 1
ATOM 643 C CA . GLY A 1 85 ? 1.531 -18.156 6.695 1 98.19 85 GLY A CA 1
ATOM 644 C C . GLY A 1 85 ? 0.362 -18.531 5.805 1 98.19 85 GLY A C 1
ATOM 645 O O . GLY A 1 85 ? 0.081 -19.719 5.605 1 98.19 85 GLY A O 1
ATOM 646 N N . SER A 1 86 ? -0.316 -17.594 5.23 1 98.06 86 SER A N 1
ATOM 647 C CA . SER A 1 86 ? -1.47 -17.859 4.379 1 98.06 86 SER A CA 1
ATOM 648 C C . SER A 1 86 ? -1.041 -18.438 3.031 1 98.06 86 SER A C 1
ATOM 650 O O . SER A 1 86 ? 0.004 -18.062 2.496 1 98.06 86 SER A O 1
ATOM 652 N N . GLU A 1 87 ? -1.837 -19.281 2.498 1 98.25 87 GLU A N 1
ATOM 653 C CA . GLU A 1 87 ? -1.717 -19.703 1.107 1 98.25 87 GLU A CA 1
ATOM 654 C C . GLU A 1 87 ? -2.473 -18.766 0.173 1 98.25 87 GLU A C 1
ATOM 656 O O . GLU A 1 87 ? -3.658 -18.5 0.38 1 98.25 87 GLU A O 1
ATOM 661 N N . LEU A 1 88 ? -1.77 -18.312 -0.899 1 97.94 88 LEU A N 1
ATOM 662 C CA . LEU A 1 88 ? -2.326 -17.312 -1.813 1 97.94 88 LEU A CA 1
ATOM 663 C C . LEU A 1 88 ? -2.398 -17.875 -3.234 1 97.94 88 LEU A C 1
ATOM 665 O O . LEU A 1 88 ? -1.487 -18.578 -3.678 1 97.94 88 LEU A O 1
ATOM 669 N N . ALA A 1 89 ? -3.438 -17.5 -3.85 1 97.5 89 ALA A N 1
ATOM 670 C CA . ALA A 1 89 ? -3.537 -17.672 -5.301 1 97.5 89 ALA A CA 1
ATOM 671 C C . ALA A 1 89 ? -4.184 -16.438 -5.941 1 97.5 89 ALA A C 1
ATOM 673 O O . ALA A 1 89 ? -5.16 -15.898 -5.418 1 97.5 89 ALA A O 1
ATOM 674 N N . VAL A 1 90 ? -3.578 -15.984 -7.027 1 98 90 VAL A N 1
ATOM 675 C CA . VAL A 1 90 ? -4.098 -14.859 -7.801 1 98 90 VAL A CA 1
ATOM 676 C C . VAL A 1 90 ? -4.414 -15.305 -9.227 1 98 90 VAL A C 1
ATOM 678 O O . VAL A 1 90 ? -3.588 -15.953 -9.875 1 98 90 VAL A O 1
ATOM 681 N N . ALA A 1 91 ? -5.578 -14.914 -9.688 1 98.25 91 ALA A N 1
ATOM 682 C CA . ALA A 1 91 ? -5.961 -15.234 -11.055 1 98.25 91 ALA A CA 1
ATOM 683 C C . ALA A 1 91 ? -6.68 -14.062 -11.711 1 98.25 91 ALA A C 1
ATOM 685 O O . ALA A 1 91 ? -7.48 -13.375 -11.07 1 98.25 91 ALA A O 1
ATOM 686 N N . ASN A 1 92 ? -6.332 -13.758 -12.969 1 98.62 92 ASN A N 1
ATOM 687 C CA . ASN A 1 92 ? -7.078 -12.875 -13.859 1 98.62 92 ASN A CA 1
ATOM 688 C C . ASN A 1 92 ? -7.715 -13.648 -15.008 1 98.62 92 ASN A C 1
ATOM 690 O O . ASN A 1 92 ? -7.059 -13.922 -16.016 1 98.62 92 ASN A O 1
ATOM 694 N N . THR A 1 93 ? -8.992 -13.906 -14.836 1 96.94 93 THR A N 1
ATOM 695 C CA . THR A 1 93 ? -9.664 -14.703 -15.852 1 96.94 93 THR A CA 1
ATOM 696 C C . THR A 1 93 ? -10.398 -13.812 -16.844 1 96.94 93 THR A C 1
ATOM 698 O O . THR A 1 93 ? -11.289 -14.273 -17.562 1 96.94 93 THR A O 1
ATOM 701 N N . THR A 1 94 ? -10.195 -12.547 -16.734 1 97.81 94 THR A N 1
ATOM 702 C CA . THR A 1 94 ? -10.828 -11.602 -17.641 1 97.81 94 THR A CA 1
ATOM 703 C C . THR A 1 94 ? -9.984 -11.438 -18.906 1 97.81 94 THR A C 1
ATOM 705 O O . THR A 1 94 ? -8.961 -12.102 -19.078 1 97.81 94 THR A O 1
ATOM 708 N N . ASP A 1 95 ? -10.445 -10.516 -19.844 1 98 95 ASP A N 1
ATOM 709 C CA . ASP A 1 95 ? -9.773 -10.328 -21.125 1 98 95 ASP A CA 1
ATOM 710 C C . ASP A 1 95 ? -8.945 -9.047 -21.125 1 98 95 ASP A C 1
ATOM 712 O O . ASP A 1 95 ? -8.461 -8.617 -22.172 1 98 95 ASP A O 1
ATOM 716 N N . GLN A 1 96 ? -8.82 -8.398 -20.031 1 98.19 96 GLN A N 1
ATOM 717 C CA . GLN A 1 96 ? -8.016 -7.195 -19.859 1 98.19 96 GLN A CA 1
ATOM 718 C C . GLN A 1 96 ? -7.051 -7.352 -18.688 1 98.19 96 GLN A C 1
ATOM 720 O O . GLN A 1 96 ? -7.328 -8.086 -17.734 1 98.19 96 GLN A O 1
ATOM 725 N N . PRO A 1 97 ? -5.902 -6.707 -18.703 1 98.62 97 PRO A N 1
ATOM 726 C CA . PRO A 1 97 ? -4.988 -6.77 -17.562 1 98.62 97 PRO A CA 1
ATOM 727 C C . PRO A 1 97 ? -5.586 -6.156 -16.297 1 98.62 97 PRO A C 1
ATOM 729 O O . PRO A 1 97 ? -6.52 -5.355 -16.375 1 98.62 97 PRO A O 1
ATOM 732 N N . ALA A 1 98 ? -5.105 -6.59 -15.211 1 98.69 98 ALA A N 1
ATOM 733 C CA . ALA A 1 98 ? -5.43 -6.016 -13.906 1 98.69 98 ALA A CA 1
ATOM 734 C C . ALA A 1 98 ? -4.168 -5.566 -13.172 1 98.69 98 ALA A C 1
ATOM 736 O O . ALA A 1 98 ? -3.08 -6.086 -13.43 1 98.69 98 ALA A O 1
ATOM 737 N N . HIS A 1 99 ? -4.273 -4.562 -12.32 1 98.75 99 HIS A N 1
ATOM 738 C CA . HIS A 1 99 ? -3.17 -4.047 -11.523 1 98.75 99 HIS A CA 1
ATOM 739 C C . HIS A 1 99 ? -3.537 -4.004 -10.039 1 98.75 99 HIS A C 1
ATOM 741 O O . HIS A 1 99 ? -4.664 -3.656 -9.688 1 98.75 99 HIS A O 1
ATOM 747 N N . MET A 1 100 ? -2.572 -4.352 -9.211 1 98.69 100 MET A N 1
ATOM 748 C CA . MET A 1 100 ? -2.77 -4.266 -7.77 1 98.69 100 MET A CA 1
ATOM 749 C C . MET A 1 100 ? -1.529 -3.705 -7.082 1 98.69 100 MET A C 1
ATOM 751 O O . MET A 1 100 ? -0.413 -3.865 -7.578 1 98.69 100 MET A O 1
ATOM 755 N N . TRP A 1 101 ? -1.709 -3.023 -6.016 1 98.88 101 TRP A N 1
ATOM 756 C CA . TRP A 1 101 ? -0.648 -2.553 -5.133 1 98.88 101 TRP A CA 1
ATOM 757 C C . TRP A 1 101 ? -0.494 -3.473 -3.926 1 98.88 101 TRP A C 1
ATOM 759 O O . TRP A 1 101 ? -1.478 -3.805 -3.26 1 98.88 101 TRP A O 1
ATOM 769 N N . VAL A 1 102 ? 0.651 -3.973 -3.713 1 98.94 102 VAL A N 1
ATOM 770 C CA . VAL A 1 102 ? 0.918 -4.914 -2.633 1 98.94 102 VAL A CA 1
ATOM 771 C C . VAL A 1 102 ? 1.945 -4.324 -1.672 1 98.94 102 VAL A C 1
ATOM 773 O O . VAL A 1 102 ? 2.936 -3.725 -2.102 1 98.94 102 VAL A O 1
ATOM 776 N N . THR A 1 103 ? 1.729 -4.422 -0.441 1 98.94 103 THR A N 1
ATOM 777 C CA . THR A 1 103 ? 2.693 -4.043 0.587 1 98.94 103 THR A CA 1
ATOM 778 C C . THR A 1 103 ? 2.898 -5.18 1.581 1 98.94 103 THR A C 1
ATOM 780 O O . THR A 1 103 ? 1.951 -5.895 1.923 1 98.94 103 THR A O 1
ATOM 783 N N . THR A 1 104 ? 4.043 -5.422 2.01 1 98.88 104 THR A N 1
ATOM 784 C CA . THR A 1 104 ? 4.438 -6.406 3.01 1 98.88 104 THR A CA 1
ATOM 785 C C . THR A 1 104 ? 5.656 -5.926 3.795 1 98.88 104 THR A C 1
ATOM 787 O O . THR A 1 104 ? 6.082 -4.781 3.648 1 98.88 104 THR A O 1
ATOM 790 N 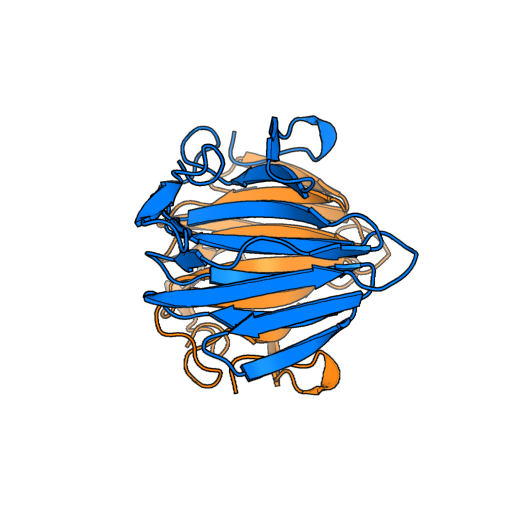N . ARG A 1 105 ? 6.129 -6.727 4.773 1 98.44 105 ARG A N 1
ATOM 791 C CA . ARG A 1 105 ? 7.41 -6.469 5.426 1 98.44 105 ARG A CA 1
ATOM 792 C C . ARG A 1 105 ? 8.57 -6.832 4.512 1 98.44 105 ARG A C 1
ATOM 794 O O . ARG A 1 105 ? 8.5 -7.812 3.768 1 98.44 105 ARG A O 1
ATOM 801 N N . VAL A 1 106 ? 9.633 -6.035 4.672 1 98.44 106 VAL A N 1
ATOM 802 C CA . VAL A 1 106 ? 10.859 -6.395 3.963 1 98.44 106 VAL A CA 1
ATOM 803 C C . VAL A 1 106 ? 11.281 -7.812 4.344 1 98.44 106 VAL A C 1
ATOM 805 O O . VAL A 1 106 ? 11.219 -8.195 5.516 1 98.44 106 VAL A O 1
ATOM 808 N N . GLY A 1 107 ? 11.695 -8.594 3.396 1 98.06 107 GLY A N 1
ATOM 809 C CA . GLY A 1 107 ? 12.195 -9.93 3.666 1 98.06 107 GLY A CA 1
ATOM 810 C C . GLY A 1 107 ? 11.188 -11.023 3.377 1 98.06 107 GLY A C 1
ATOM 811 O O . GLY A 1 107 ? 11.422 -12.188 3.684 1 98.06 107 GLY A O 1
ATOM 812 N N . LEU A 1 108 ? 10.078 -10.68 2.738 1 98.31 108 LEU A N 1
ATOM 813 C CA . LEU A 1 108 ? 9.055 -11.656 2.4 1 98.31 108 LEU A CA 1
ATOM 814 C C . LEU A 1 108 ? 9.633 -12.773 1.539 1 98.31 108 LEU A C 1
ATOM 816 O O . LEU A 1 108 ? 10.406 -12.516 0.611 1 98.31 108 LEU A O 1
ATOM 820 N N . THR A 1 109 ? 9.266 -13.961 1.85 1 98.44 109 THR A N 1
ATOM 821 C CA . THR A 1 109 ? 9.484 -15.117 0.985 1 98.44 109 THR A CA 1
ATOM 822 C C . THR A 1 109 ? 8.172 -15.844 0.705 1 98.44 109 THR A C 1
ATOM 824 O O . THR A 1 109 ? 7.176 -15.625 1.403 1 98.44 109 THR A O 1
ATOM 827 N N . ALA A 1 110 ? 8.172 -16.594 -0.325 1 97.88 110 ALA A N 1
ATOM 828 C CA . ALA A 1 110 ? 7.012 -17.391 -0.705 1 97.88 110 ALA A CA 1
ATOM 829 C C . ALA A 1 110 ? 7.414 -18.828 -0.996 1 97.88 110 ALA A C 1
ATOM 831 O O . ALA A 1 110 ? 8.367 -19.078 -1.739 1 97.88 110 ALA A O 1
ATOM 832 N N . LYS A 1 111 ? 6.703 -19.734 -0.385 1 98.38 111 LYS A N 1
ATOM 833 C CA . LYS A 1 111 ? 6.934 -21.156 -0.653 1 98.38 111 LYS A CA 1
ATOM 834 C C . LYS A 1 111 ? 5.945 -21.688 -1.688 1 98.38 111 LYS A C 1
ATOM 836 O O . LYS A 1 111 ? 4.73 -21.594 -1.501 1 98.38 111 LYS A O 1
ATOM 841 N N . LEU A 1 112 ? 6.48 -22.266 -2.76 1 96.81 112 LEU A N 1
ATOM 842 C CA . LEU A 1 112 ? 5.641 -22.844 -3.805 1 96.81 112 LEU A CA 1
ATOM 843 C C . LEU A 1 112 ? 5.156 -24.234 -3.412 1 96.81 112 LEU A C 1
ATOM 845 O O . LEU A 1 112 ? 5.629 -24.797 -2.424 1 96.81 112 LEU A O 1
ATOM 849 N N . ALA A 1 113 ? 4.258 -24.719 -4.172 1 92.06 113 ALA A N 1
ATOM 850 C CA . ALA A 1 113 ? 3.674 -26.031 -3.896 1 92.06 113 ALA A CA 1
ATOM 851 C C . ALA A 1 113 ? 4.723 -27.125 -3.998 1 92.06 113 ALA A C 1
ATOM 853 O O . ALA A 1 113 ? 4.641 -28.141 -3.299 1 92.06 113 ALA A O 1
ATOM 854 N N . ASP A 1 114 ? 5.66 -26.938 -4.836 1 93.06 114 ASP A N 1
ATOM 855 C CA . ASP A 1 114 ? 6.676 -27.969 -5.043 1 93.06 114 ASP A CA 1
ATOM 856 C C . ASP A 1 114 ? 7.742 -27.906 -3.951 1 93.06 114 ASP A C 1
ATOM 858 O O . ASP A 1 114 ? 8.703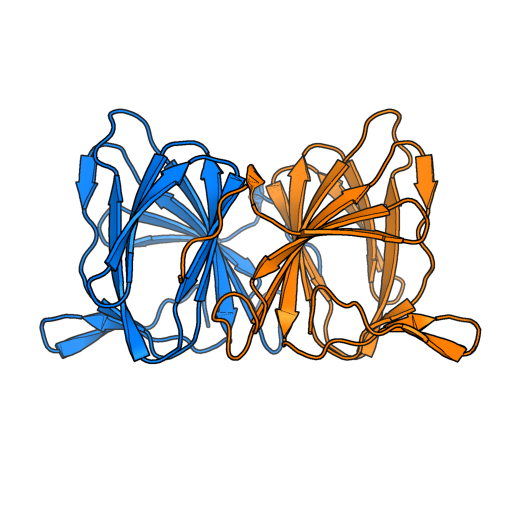 -28.688 -3.975 1 93.06 114 ASP A O 1
ATOM 862 N N . GLY A 1 115 ? 7.645 -27 -3.061 1 93.69 115 GLY A N 1
ATOM 863 C CA . GLY A 1 115 ? 8.539 -26.922 -1.917 1 93.69 115 GLY A CA 1
ATOM 864 C C . GLY A 1 115 ? 9.617 -25.875 -2.076 1 93.69 115 GLY A C 1
ATOM 865 O O . GLY A 1 115 ? 10.297 -25.516 -1.108 1 93.69 115 GLY A O 1
ATOM 866 N N . ASN A 1 116 ? 9.727 -25.344 -3.338 1 94.88 116 ASN A N 1
ATOM 867 C CA . ASN A 1 116 ? 10.734 -24.312 -3.572 1 94.88 116 ASN A CA 1
ATOM 868 C C . ASN A 1 116 ? 10.305 -22.969 -2.986 1 94.88 116 ASN A C 1
ATOM 870 O O . ASN A 1 116 ? 9.109 -22.656 -2.957 1 94.88 116 ASN A O 1
ATOM 874 N N . THR A 1 117 ? 11.32 -22.281 -2.482 1 96.25 117 THR A N 1
ATOM 875 C CA . THR A 1 117 ? 11.062 -20.969 -1.918 1 96.25 117 THR A CA 1
ATOM 876 C C . THR A 1 117 ? 11.5 -19.875 -2.883 1 96.25 117 THR A C 1
ATOM 878 O O . THR A 1 117 ? 12.602 -19.938 -3.445 1 96.25 117 THR A O 1
ATOM 881 N N . ILE A 1 118 ? 10.617 -18.938 -3.105 1 94.69 118 ILE A N 1
ATOM 882 C CA . ILE A 1 118 ? 10.93 -17.75 -3.889 1 94.69 118 ILE A CA 1
ATOM 883 C C . ILE A 1 118 ? 11.258 -16.594 -2.955 1 94.69 118 ILE A C 1
ATOM 885 O O . ILE A 1 118 ? 10.555 -16.359 -1.97 1 94.69 118 ILE A O 1
ATOM 889 N N . THR A 1 119 ? 12.344 -15.938 -3.195 1 96.38 119 THR A N 1
ATOM 890 C CA . THR A 1 119 ? 12.695 -14.672 -2.564 1 96.38 119 THR A CA 1
ATOM 891 C C . THR A 1 119 ? 12.555 -13.516 -3.553 1 96.38 119 THR A C 1
ATOM 893 O O . THR A 1 119 ? 13.453 -13.273 -4.363 1 96.38 119 THR A O 1
ATOM 896 N N . PRO A 1 120 ? 11.453 -12.852 -3.494 1 95.81 120 PRO A N 1
ATOM 897 C CA . PRO A 1 120 ? 11.25 -11.781 -4.48 1 95.81 120 PRO A CA 1
ATOM 898 C C . PRO A 1 120 ? 12.242 -10.641 -4.328 1 95.81 120 PRO A C 1
ATOM 900 O O . PRO A 1 120 ? 12.32 -10.016 -3.262 1 95.81 120 PRO A O 1
ATOM 903 N N . PRO A 1 121 ? 12.977 -10.305 -5.355 1 94.94 121 PRO A N 1
ATOM 904 C CA . PRO A 1 121 ? 13.945 -9.219 -5.227 1 94.94 121 PRO A CA 1
ATOM 905 C C . PRO A 1 121 ? 13.297 -7.875 -4.91 1 94.94 121 PRO A C 1
ATOM 907 O O . PRO A 1 121 ? 13.945 -6.988 -4.344 1 94.94 121 PRO A O 1
ATOM 910 N N . TRP A 1 122 ? 12.031 -7.742 -5.219 1 94.75 122 TRP A N 1
ATOM 911 C CA . TRP A 1 122 ? 11.328 -6.484 -4.996 1 94.75 122 TRP A CA 1
ATOM 912 C C . TRP A 1 122 ? 10.891 -6.359 -3.539 1 94.75 122 TRP A C 1
ATOM 914 O O . TRP A 1 122 ? 10.32 -5.34 -3.143 1 94.75 122 TRP A O 1
ATOM 924 N N . ALA A 1 123 ? 11.047 -7.328 -2.752 1 95.69 123 ALA A N 1
ATOM 925 C CA . ALA A 1 123 ? 10.711 -7.254 -1.333 1 95.69 123 ALA A CA 1
ATOM 926 C C . ALA A 1 123 ? 11.961 -7.32 -0.467 1 95.69 123 ALA A C 1
ATOM 928 O O . ALA A 1 123 ? 11.883 -7.621 0.727 1 95.69 123 ALA A O 1
ATOM 929 N N . HIS A 1 124 ? 13.125 -7.207 -1.169 1 93.44 124 HIS A N 1
ATOM 930 C CA . HIS A 1 124 ? 14.398 -7.293 -0.467 1 93.44 124 HIS A CA 1
ATOM 931 C C . HIS A 1 124 ? 15.336 -6.168 -0.891 1 93.44 124 HIS A C 1
ATOM 933 O O . HIS A 1 124 ? 15.234 -5.652 -2.006 1 93.44 124 HIS A O 1
ATOM 939 N N . MET B 1 1 ? -13.5 -11.375 7.48 1 66.69 1 MET B N 1
ATOM 940 C CA . MET B 1 1 ? -13.32 -11.773 6.09 1 66.69 1 MET B CA 1
ATOM 941 C C . MET B 1 1 ? -12.211 -10.969 5.426 1 66.69 1 MET B C 1
ATOM 943 O O . MET B 1 1 ? -12.133 -9.75 5.594 1 66.69 1 MET B O 1
ATOM 947 N N . PRO B 1 2 ? -11.102 -11.656 4.773 1 87.44 2 PRO B N 1
ATOM 948 C CA . PRO B 1 2 ? -9.852 -11.031 4.34 1 87.44 2 PRO B CA 1
ATOM 949 C C . PRO B 1 2 ? -10.047 -10.039 3.195 1 87.44 2 PRO B C 1
ATOM 951 O O . PRO B 1 2 ? -9.078 -9.477 2.688 1 87.44 2 PRO B O 1
ATOM 954 N N . PHE B 1 3 ? -11.336 -9.914 2.707 1 96.81 3 PHE B N 1
ATOM 955 C CA . PHE B 1 3 ? -11.609 -9.078 1.546 1 96.81 3 PHE B CA 1
ATOM 956 C C . PHE B 1 3 ? -12.453 -7.871 1.939 1 96.81 3 PHE B C 1
ATOM 958 O O . PHE B 1 3 ? -13.508 -8.016 2.564 1 96.81 3 PHE B O 1
ATOM 965 N N . ILE B 1 4 ? -12.016 -6.734 1.602 1 96.88 4 ILE B N 1
ATOM 966 C CA . ILE B 1 4 ? -12.672 -5.492 1.994 1 96.88 4 ILE B CA 1
ATOM 967 C C . ILE B 1 4 ? -13.141 -4.742 0.75 1 96.88 4 ILE B C 1
ATOM 969 O O . ILE B 1 4 ? -12.328 -4.23 -0.021 1 96.88 4 ILE B O 1
ATOM 973 N N . ARG B 1 5 ? -14.477 -4.605 0.657 1 96.19 5 ARG B N 1
ATOM 974 C CA . ARG B 1 5 ? -15.055 -3.904 -0.481 1 96.19 5 ARG B CA 1
ATOM 975 C C . ARG B 1 5 ? -14.969 -2.395 -0.297 1 96.19 5 ARG B C 1
ATOM 977 O O . ARG B 1 5 ? -15.062 -1.894 0.826 1 96.19 5 ARG B O 1
ATOM 984 N N . SER B 1 6 ? -14.789 -1.726 -1.456 1 93.06 6 SER B N 1
ATOM 985 C CA . SER B 1 6 ? -14.609 -0.278 -1.424 1 93.06 6 SER B CA 1
ATOM 986 C C . SER B 1 6 ? -15.781 0.411 -0.745 1 93.06 6 SER B C 1
ATOM 988 O O . SER B 1 6 ? -15.609 1.424 -0.065 1 93.06 6 SER B O 1
ATOM 990 N N . ASP B 1 7 ? -16.938 -0.189 -0.84 1 91.75 7 ASP B N 1
ATOM 991 C CA . ASP B 1 7 ? -18.125 0.455 -0.308 1 91.75 7 ASP B CA 1
ATOM 992 C C . ASP B 1 7 ? -18.375 0.041 1.141 1 91.75 7 ASP B C 1
ATOM 994 O O . ASP B 1 7 ? -19.312 0.522 1.777 1 91.75 7 ASP B O 1
ATOM 998 N N . GLU B 1 8 ? -17.578 -0.855 1.724 1 90.62 8 GLU B N 1
ATOM 999 C CA . GLU B 1 8 ? -17.75 -1.334 3.092 1 90.62 8 GLU B CA 1
ATOM 1000 C C . GLU B 1 8 ? -16.672 -0.769 4.016 1 90.62 8 GLU B C 1
ATOM 1002 O O . GLU B 1 8 ? -16.719 -0.968 5.23 1 90.62 8 GLU B O 1
ATOM 1007 N N . ALA B 1 9 ? -15.789 -0.07 3.393 1 92.81 9 ALA B N 1
ATOM 1008 C CA . ALA B 1 9 ? -14.695 0.473 4.191 1 92.81 9 ALA B CA 1
ATOM 1009 C C . ALA B 1 9 ? -15.188 1.599 5.102 1 92.81 9 ALA B C 1
ATOM 1011 O O . ALA B 1 9 ? -16.094 2.354 4.73 1 92.81 9 ALA B O 1
ATOM 1012 N N . VAL B 1 10 ? -14.586 1.722 6.273 1 95.62 10 VAL B N 1
ATOM 1013 C CA . VAL B 1 10 ? -14.953 2.709 7.281 1 95.62 10 VAL B CA 1
ATOM 1014 C C . VAL B 1 10 ? -14.281 4.043 6.973 1 95.62 10 VAL B C 1
ATOM 1016 O O . VAL B 1 10 ? -13.094 4.082 6.633 1 95.62 10 VAL B O 1
ATOM 1019 N N . VAL B 1 11 ? -15.016 5.133 7.16 1 97.44 11 VAL B N 1
ATOM 1020 C CA . VAL B 1 11 ? -14.492 6.438 6.777 1 97.44 11 VAL B CA 1
ATOM 1021 C C . VAL B 1 11 ? -14.312 7.309 8.023 1 97.44 11 VAL B C 1
ATOM 1023 O O . VAL B 1 11 ? -15.188 7.336 8.898 1 97.44 11 VAL B O 1
ATOM 1026 N N . HIS B 1 12 ? -13.156 8.031 8.117 1 97.19 12 HIS B N 1
ATOM 1027 C CA . HIS B 1 12 ? -12.859 9.023 9.148 1 97.19 12 HIS B CA 1
ATOM 1028 C C . HIS B 1 12 ? -12.484 10.359 8.523 1 97.19 12 HIS B C 1
ATOM 1030 O O . HIS B 1 12 ? -11.688 10.414 7.578 1 97.19 12 HIS B O 1
ATOM 1036 N N . GLU B 1 13 ? -13.039 11.43 8.984 1 95.62 13 GLU B N 1
ATOM 1037 C CA . GLU B 1 13 ? -12.68 12.766 8.523 1 95.62 13 GLU B CA 1
ATOM 1038 C C . GLU B 1 13 ? -11.93 13.531 9.609 1 95.62 13 GLU B C 1
ATOM 1040 O O . GLU B 1 13 ? -12.484 13.805 10.68 1 95.62 13 GLU B O 1
ATOM 1045 N N . ILE B 1 14 ? -10.688 13.836 9.289 1 91.25 14 ILE B N 1
ATOM 1046 C CA . ILE B 1 14 ? -9.828 14.547 10.234 1 91.25 14 ILE B CA 1
ATOM 1047 C C . ILE B 1 14 ? -9.039 15.633 9.5 1 91.25 14 ILE B C 1
ATOM 1049 O O . ILE B 1 14 ? -8.438 15.367 8.453 1 91.25 14 ILE B O 1
ATOM 1053 N N . HIS B 1 15 ? -8.992 16.906 10.055 1 90.81 15 HIS B N 1
ATOM 1054 C CA . HIS B 1 15 ? -8.188 18.016 9.539 1 90.81 15 HIS B CA 1
ATOM 1055 C C . HIS B 1 15 ? -8.438 18.219 8.047 1 90.81 15 HIS B C 1
ATOM 1057 O O . HIS B 1 15 ? -7.492 18.453 7.285 1 90.81 15 HIS B O 1
ATOM 1063 N N . GLY B 1 16 ? -9.656 17.969 7.574 1 92.31 16 GLY B N 1
ATOM 1064 C CA . GLY B 1 16 ? -10.047 18.234 6.199 1 92.31 16 GLY B CA 1
ATOM 1065 C C . GLY B 1 16 ? -9.797 17.062 5.27 1 92.31 16 GLY B C 1
ATOM 1066 O O . GLY B 1 16 ? -10.258 17.062 4.125 1 92.31 16 GLY B O 1
ATOM 1067 N N . GLY B 1 17 ? -9.023 16.141 5.77 1 95.75 17 GLY B N 1
ATOM 1068 C CA . GLY B 1 17 ? -8.789 14.938 4.988 1 95.75 17 GLY B CA 1
ATOM 1069 C C . GLY B 1 17 ? -9.805 13.844 5.246 1 95.75 17 GLY B C 1
ATOM 1070 O O . GLY B 1 17 ? -10.422 13.797 6.316 1 95.75 17 GLY B O 1
ATOM 1071 N N . ARG B 1 18 ? -10.07 13.07 4.227 1 97.31 18 ARG B N 1
ATOM 1072 C CA . ARG B 1 18 ? -10.945 11.906 4.328 1 97.31 18 ARG B CA 1
ATOM 1073 C C . ARG B 1 18 ? -10.148 10.609 4.262 1 97.31 18 ARG B C 1
ATOM 1075 O O . ARG B 1 18 ? -9.484 10.336 3.26 1 97.31 18 ARG B O 1
ATOM 1082 N N . PHE B 1 19 ? -10.227 9.82 5.387 1 98.06 19 PHE B N 1
ATOM 1083 C CA . PHE B 1 19 ? -9.477 8.578 5.52 1 98.06 19 PHE B CA 1
ATOM 1084 C C . PHE B 1 19 ? -10.406 7.375 5.426 1 98.06 19 PHE B C 1
ATOM 1086 O O . PHE B 1 19 ? -11.227 7.145 6.324 1 98.06 19 PHE B O 1
ATOM 1093 N N . VAL B 1 20 ? -10.297 6.668 4.293 1 98.38 20 VAL B N 1
ATOM 1094 C CA . VAL B 1 20 ? -11.078 5.449 4.086 1 98.38 20 VAL B CA 1
ATOM 1095 C C . VAL B 1 20 ? -10.273 4.238 4.547 1 98.38 20 VAL B C 1
ATOM 1097 O O . VAL B 1 20 ? -9.305 3.838 3.889 1 98.38 20 VAL B O 1
ATOM 1100 N N . SER B 1 21 ? -10.672 3.662 5.668 1 98.06 21 SER B N 1
ATOM 1101 C CA . SER B 1 21 ? -9.938 2.605 6.359 1 98.06 21 SER B CA 1
ATOM 1102 C C . SER B 1 21 ? -10.258 1.236 5.77 1 98.06 21 SER B C 1
ATOM 1104 O O . SER B 1 21 ? -11.414 0.806 5.773 1 98.06 21 SER B O 1
ATOM 1106 N N . TYR B 1 22 ? -9.281 0.553 5.27 1 98.19 22 TYR B N 1
ATOM 1107 C CA . TYR B 1 22 ? -9.445 -0.772 4.68 1 98.19 22 TYR B CA 1
ATOM 1108 C C . TYR B 1 22 ? -8.859 -1.848 5.59 1 98.19 22 TYR B C 1
ATOM 1110 O O . TYR B 1 22 ? -9.586 -2.473 6.367 1 98.19 22 TYR B O 1
ATOM 1118 N N . VAL B 1 23 ? -7.477 -1.984 5.559 1 98.12 23 VAL B N 1
ATOM 1119 C CA . VAL B 1 23 ? -6.805 -3.045 6.301 1 98.12 23 VAL B CA 1
ATOM 1120 C C . VAL B 1 23 ? -6.492 -2.564 7.719 1 98.12 23 VAL B C 1
ATOM 1122 O O . VAL B 1 23 ? -5.828 -1.541 7.902 1 98.12 23 VAL B O 1
ATOM 1125 N N . ARG B 1 24 ? -6.887 -3.227 8.641 1 97.06 24 ARG B N 1
ATOM 1126 C CA . ARG B 1 24 ? -6.691 -3 10.062 1 97.06 24 ARG B CA 1
ATOM 1127 C C . ARG B 1 24 ? -7.012 -4.258 10.867 1 97.06 24 ARG B C 1
ATOM 1129 O O . ARG B 1 24 ? -7.566 -5.219 10.336 1 97.06 24 ARG B O 1
ATOM 1136 N N . PRO B 1 25 ? -6.754 -4.285 12.172 1 95.69 25 PRO B N 1
ATOM 1137 C CA . PRO B 1 25 ? -6.992 -5.516 12.93 1 95.69 25 PRO B CA 1
ATOM 1138 C C . PRO B 1 25 ? -8.438 -5.996 12.844 1 95.69 25 PRO B C 1
ATOM 1140 O O . PRO B 1 25 ? -8.688 -7.188 12.656 1 95.69 25 PRO B O 1
ATOM 1143 N N . ASP B 1 26 ? -9.398 -5.094 12.82 1 93.62 26 ASP B N 1
ATOM 1144 C CA . ASP B 1 26 ? -10.805 -5.465 12.773 1 93.62 26 ASP B CA 1
ATOM 1145 C C . ASP B 1 26 ? -11.172 -6.066 11.422 1 93.62 26 ASP B C 1
ATOM 1147 O O . ASP B 1 26 ? -12.242 -6.66 11.266 1 93.62 26 ASP B O 1
ATOM 1151 N N . THR B 1 27 ? -10.258 -5.938 10.461 1 94.81 27 THR B N 1
ATOM 1152 C CA . THR B 1 27 ? -10.531 -6.496 9.148 1 94.81 27 THR B CA 1
ATOM 1153 C C . THR B 1 27 ? -9.594 -7.66 8.844 1 94.81 27 THR B C 1
ATOM 1155 O O . THR B 1 27 ? -9.438 -8.055 7.684 1 94.81 27 THR B O 1
ATOM 1158 N N . GLY B 1 28 ? -8.906 -8.133 9.852 1 94.25 28 GLY B N 1
ATOM 1159 C CA . GLY B 1 28 ? -8.188 -9.391 9.695 1 94.25 28 GLY B CA 1
ATOM 1160 C C . GLY B 1 28 ? -6.68 -9.227 9.766 1 94.25 28 GLY B C 1
ATOM 1161 O O . GLY B 1 28 ? -5.945 -10.219 9.742 1 94.25 28 GLY B O 1
ATOM 1162 N N . SER B 1 29 ? -6.215 -7.992 9.805 1 97.25 29 SER B N 1
ATOM 1163 C CA . SER B 1 29 ? -4.773 -7.766 9.82 1 97.25 29 SER B CA 1
ATOM 1164 C C . SER B 1 29 ? -4.172 -8.109 11.18 1 97.25 29 SER B C 1
ATOM 1166 O O . SER B 1 29 ? -4.828 -7.949 12.211 1 97.25 29 SER B O 1
ATOM 1168 N N . ARG B 1 30 ? -2.953 -8.516 11.188 1 96.62 30 ARG B N 1
ATOM 1169 C CA . ARG B 1 30 ? -2.221 -8.766 12.43 1 96.62 30 ARG B CA 1
ATOM 1170 C C . ARG B 1 30 ? -0.97 -7.898 12.508 1 96.62 30 ARG B C 1
ATOM 1172 O O . ARG B 1 30 ? -0.302 -7.855 13.539 1 96.62 30 ARG B O 1
ATOM 1179 N N . ASP B 1 31 ? -0.68 -7.207 11.445 1 98.5 31 ASP B N 1
ATOM 1180 C CA . ASP B 1 31 ? 0.636 -6.578 11.375 1 98.5 31 ASP B CA 1
ATOM 1181 C C . ASP B 1 31 ? 0.558 -5.219 10.68 1 98.5 31 ASP B C 1
ATOM 1183 O O . ASP B 1 31 ? 1.174 -4.25 11.133 1 98.5 31 ASP B O 1
ATOM 1187 N N . LEU B 1 32 ? -0.24 -5.102 9.633 1 98.75 32 LEU B N 1
ATOM 1188 C CA . LEU B 1 32 ? -0.245 -3.918 8.773 1 98.75 32 LEU B CA 1
ATOM 1189 C C . LEU B 1 32 ? -1.592 -3.207 8.844 1 98.75 32 LEU B C 1
ATOM 1191 O O . LEU B 1 32 ? -2.619 -3.834 9.109 1 98.75 32 LEU B O 1
ATOM 1195 N N . ALA B 1 33 ? -1.573 -1.943 8.648 1 98.62 33 ALA B N 1
ATOM 1196 C CA . ALA B 1 33 ? -2.754 -1.116 8.414 1 98.62 33 ALA B CA 1
ATOM 1197 C C . ALA B 1 33 ? -2.637 -0.362 7.094 1 98.62 33 ALA B C 1
ATOM 1199 O O . ALA B 1 33 ? -1.545 0.063 6.707 1 98.62 33 ALA B O 1
ATOM 1200 N N . ALA B 1 34 ? -3.717 -0.191 6.41 1 98.81 34 ALA B N 1
ATOM 1201 C CA . ALA B 1 34 ? -3.713 0.498 5.121 1 98.81 34 ALA B CA 1
ATOM 1202 C C . ALA B 1 34 ? -5.039 1.211 4.879 1 98.81 34 ALA B C 1
ATOM 1204 O O . ALA B 1 34 ? -6.102 0.7 5.238 1 98.81 34 ALA B O 1
ATOM 1205 N N . TRP B 1 35 ? -4.914 2.332 4.273 1 98.62 35 TRP B N 1
ATOM 1206 C CA . TRP B 1 35 ? -6.086 3.162 4.02 1 98.62 35 TRP B CA 1
ATOM 1207 C C . TRP B 1 35 ? -5.875 4.039 2.789 1 98.62 35 TRP B C 1
ATOM 1209 O O . TRP B 1 35 ? -4.746 4.199 2.318 1 98.62 35 TRP B O 1
ATOM 1219 N N . ARG B 1 36 ? -6.934 4.477 2.246 1 98.62 36 ARG B N 1
ATOM 1220 C CA . ARG B 1 36 ? -6.91 5.5 1.207 1 98.62 36 ARG B CA 1
ATOM 1221 C C . ARG B 1 36 ? -7.203 6.879 1.789 1 98.62 36 ARG B C 1
ATOM 1223 O O . ARG B 1 36 ? -8.141 7.043 2.568 1 98.62 36 ARG B O 1
ATOM 1230 N N . VAL B 1 37 ? -6.41 7.828 1.476 1 98.25 37 VAL B N 1
ATOM 1231 C CA . VAL B 1 37 ? -6.676 9.195 1.922 1 98.25 37 VAL B CA 1
ATOM 1232 C C . VAL B 1 37 ? -7.098 10.055 0.732 1 98.25 37 VAL B C 1
ATOM 1234 O O . VAL B 1 37 ? -6.516 9.953 -0.351 1 98.25 37 VAL B O 1
ATOM 1237 N N . GLU B 1 38 ? -8.086 10.742 0.885 1 98.12 38 GLU B N 1
ATOM 1238 C CA . GLU B 1 38 ? -8.523 11.789 -0.033 1 98.12 38 GLU B CA 1
ATOM 1239 C C . GLU B 1 38 ? -8.141 13.172 0.484 1 98.12 38 GLU B C 1
ATOM 1241 O O . GLU B 1 38 ? -8.531 13.555 1.588 1 98.12 38 GLU B O 1
ATOM 1246 N N . ILE B 1 39 ? -7.398 13.828 -0.287 1 98.25 39 ILE B N 1
ATOM 1247 C CA . ILE B 1 39 ? -6.906 15.156 0.057 1 98.25 39 ILE B CA 1
ATOM 1248 C C . ILE B 1 39 ? -7.59 16.203 -0.819 1 98.25 39 ILE B C 1
ATOM 1250 O O . ILE B 1 39 ? -7.297 16.312 -2.014 1 98.25 39 ILE B O 1
ATOM 1254 N N . PRO B 1 40 ? -8.469 17.031 -0.29 1 98.25 40 PRO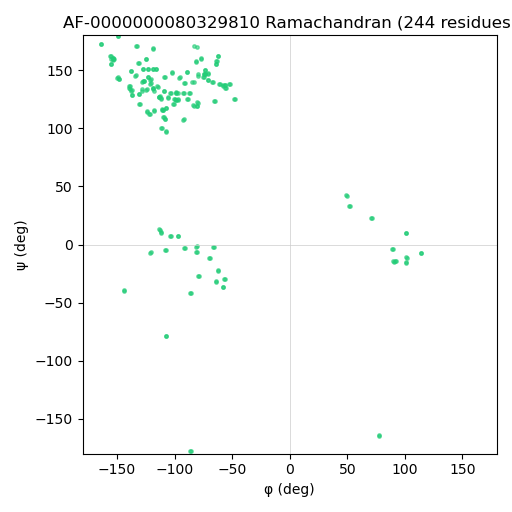 B N 1
ATOM 1255 C CA . PRO B 1 40 ? -9.195 18.031 -1.088 1 98.25 40 PRO B CA 1
ATOM 1256 C C . PRO B 1 40 ? -8.266 19.047 -1.738 1 98.25 40 PRO B C 1
ATOM 1258 O O . PRO B 1 40 ? -7.117 19.219 -1.311 1 98.25 40 PRO B O 1
ATOM 1261 N N . ALA B 1 41 ? -8.867 19.703 -2.75 1 98.06 41 ALA B N 1
ATOM 1262 C CA . ALA B 1 41 ? -8.172 20.812 -3.385 1 98.06 41 ALA B CA 1
ATOM 1263 C C . ALA B 1 41 ? -7.781 21.875 -2.359 1 98.06 41 ALA B C 1
ATOM 1265 O O . ALA B 1 41 ? -8.555 22.188 -1.454 1 98.06 41 ALA B O 1
ATOM 1266 N N . ALA B 1 42 ? -6.504 22.359 -2.467 1 97.31 42 ALA B N 1
ATOM 1267 C CA . ALA B 1 42 ? -5.992 23.5 -1.728 1 97.31 42 ALA B CA 1
ATOM 1268 C C . ALA B 1 42 ? -5.82 23.172 -0.248 1 97.31 42 ALA B C 1
ATOM 1270 O O . ALA B 1 42 ? -5.812 24.078 0.599 1 97.31 42 ALA B O 1
ATOM 1271 N N . MET B 1 43 ? -5.688 21.969 0.077 1 97 43 MET B N 1
ATOM 1272 C CA . MET B 1 43 ? -5.52 21.578 1.47 1 97 43 MET B CA 1
ATOM 1273 C C . MET B 1 43 ? -4.043 21.5 1.847 1 97 43 MET B C 1
ATOM 1275 O O . MET B 1 43 ? -3.223 21.016 1.07 1 97 43 MET B O 1
ATOM 1279 N N . VAL B 1 44 ? -3.729 21.969 3.002 1 96.5 44 VAL B N 1
ATOM 1280 C CA . VAL B 1 44 ? -2.432 21.797 3.65 1 96.5 44 VAL B CA 1
ATOM 1281 C C . VAL B 1 44 ? -2.611 21.094 4.992 1 96.5 44 VAL B C 1
ATOM 1283 O O . VAL B 1 44 ? -3.211 21.641 5.918 1 96.5 44 VAL B O 1
ATOM 1286 N N . GLY B 1 45 ? -2.121 19.859 5.09 1 95.06 45 GLY B N 1
ATOM 1287 C CA . GLY B 1 45 ? -2.234 19.094 6.328 1 95.06 45 GLY B CA 1
ATOM 1288 C C . GLY B 1 45 ? -1.233 19.531 7.383 1 95.06 45 GLY B C 1
ATOM 1289 O O . GLY B 1 45 ? -0.199 20.109 7.062 1 95.06 45 GLY B O 1
ATOM 1290 N N . PRO B 1 46 ? -1.53 19.203 8.594 1 95.81 46 PRO B N 1
ATOM 1291 C CA . PRO B 1 46 ? -0.575 19.547 9.648 1 95.81 46 PRO B CA 1
ATOM 1292 C C . PRO B 1 46 ? 0.7 18.703 9.586 1 95.81 46 PRO B C 1
ATOM 1294 O O . PRO B 1 46 ? 0.64 17.516 9.305 1 95.81 46 PRO B O 1
ATOM 1297 N N . THR B 1 47 ? 1.762 19.406 9.867 1 97.25 47 THR B N 1
ATOM 1298 C CA . THR B 1 47 ? 3.018 18.688 10.016 1 97.25 47 THR B CA 1
ATOM 1299 C C . THR B 1 47 ? 2.977 17.781 11.25 1 97.25 47 THR B C 1
ATOM 1301 O O . THR B 1 47 ? 2.479 18.188 12.305 1 97.25 47 THR B O 1
ATOM 1304 N N . HIS B 1 48 ? 3.502 16.609 11.203 1 98.12 48 HIS B N 1
ATOM 1305 C CA . HIS B 1 48 ? 3.52 15.672 12.312 1 98.12 48 HIS B CA 1
ATOM 1306 C C . HIS B 1 48 ? 4.672 14.68 12.188 1 98.12 48 HIS B C 1
ATOM 1308 O O . HIS B 1 48 ? 5.227 14.508 11.102 1 98.12 48 HIS B O 1
ATOM 1314 N N . THR B 1 49 ? 5.062 14.062 13.273 1 98.75 49 THR B N 1
ATOM 1315 C CA . THR B 1 49 ? 6.086 13.023 13.305 1 98.75 49 THR B CA 1
ATOM 1316 C C . THR B 1 49 ? 5.453 11.656 13.508 1 98.75 49 THR B C 1
ATOM 1318 O O . THR B 1 49 ? 4.652 11.461 14.43 1 98.75 49 THR B O 1
ATOM 1321 N N . ILE B 1 50 ? 5.762 10.727 12.648 1 98.56 50 ILE B N 1
ATOM 1322 C CA . ILE B 1 50 ? 5.09 9.43 12.672 1 98.56 50 ILE B CA 1
ATOM 1323 C C . ILE B 1 50 ? 5.926 8.43 13.469 1 98.56 50 ILE B C 1
ATOM 1325 O O . ILE B 1 50 ? 7.156 8.445 13.406 1 98.56 50 ILE B O 1
ATOM 1329 N N . SER B 1 51 ? 5.297 7.539 14.195 1 98.75 51 SER B N 1
ATOM 1330 C CA . SER B 1 51 ? 5.965 6.574 15.062 1 98.75 51 SER B CA 1
ATOM 1331 C C . SER B 1 51 ? 6.512 5.398 14.266 1 98.75 51 SER B C 1
ATOM 1333 O O . SER B 1 51 ? 7.426 4.707 14.719 1 98.75 51 SER B O 1
ATOM 1335 N N . ASP B 1 52 ? 5.906 5.113 13.164 1 98.69 52 ASP B N 1
ATOM 1336 C CA . ASP B 1 52 ? 6.246 3.961 12.336 1 98.69 52 ASP B CA 1
ATOM 1337 C C . ASP B 1 52 ? 6.41 4.363 10.867 1 98.69 52 ASP B C 1
ATOM 1339 O O . ASP B 1 52 ? 5.867 5.383 10.438 1 98.69 52 ASP B O 1
ATOM 1343 N N . GLU B 1 53 ? 7.172 3.549 10.109 1 98.81 53 GLU B N 1
ATOM 1344 C CA . GLU B 1 53 ? 7.383 3.791 8.688 1 98.81 53 GLU B CA 1
ATOM 1345 C C . GLU B 1 53 ? 6.062 3.746 7.922 1 98.81 53 GLU B C 1
ATOM 1347 O O . GLU B 1 53 ? 5.211 2.895 8.188 1 98.81 53 GLU B O 1
ATOM 1352 N N . GLU B 1 54 ? 5.871 4.648 7.004 1 98.75 54 GLU B N 1
ATOM 1353 C CA . GLU B 1 54 ? 4.723 4.676 6.102 1 98.75 54 GLU B CA 1
ATOM 1354 C C . GLU B 1 54 ? 5.168 4.605 4.641 1 98.75 54 GLU B C 1
ATOM 1356 O O . GLU B 1 54 ? 6.168 5.215 4.262 1 98.75 54 GLU B O 1
ATOM 1361 N N . THR B 1 55 ? 4.48 3.859 3.842 1 98.88 55 THR B N 1
ATOM 1362 C CA . THR B 1 55 ? 4.594 3.93 2.389 1 98.88 55 THR B CA 1
ATOM 1363 C C . THR B 1 55 ? 3.416 4.691 1.79 1 98.88 55 THR B C 1
ATOM 1365 O O . THR B 1 55 ? 2.295 4.613 2.299 1 98.88 55 THR B O 1
ATOM 1368 N N . PHE B 1 56 ? 3.627 5.402 0.686 1 98.81 56 PHE B N 1
ATOM 1369 C CA . PHE B 1 56 ? 2.637 6.207 -0.022 1 98.81 56 PHE B CA 1
ATOM 1370 C C . PHE B 1 56 ? 2.609 5.848 -1.504 1 98.81 56 PHE B C 1
ATOM 1372 O O . PHE B 1 56 ? 3.66 5.703 -2.131 1 98.81 56 PHE B O 1
ATOM 1379 N N . TYR B 1 57 ? 1.503 5.648 -2.051 1 98.88 57 TYR B N 1
ATOM 1380 C CA . TYR B 1 57 ? 1.293 5.477 -3.484 1 98.88 57 TYR B CA 1
ATOM 1381 C C . TYR B 1 57 ? 0.175 6.383 -3.984 1 98.88 57 TYR B C 1
ATOM 1383 O O . TYR B 1 57 ? -0.964 6.285 -3.523 1 98.88 57 TYR B O 1
ATOM 1391 N N . VAL B 1 58 ? 0.491 7.293 -4.969 1 98.88 58 VAL B N 1
ATOM 1392 C CA . VAL B 1 58 ? -0.492 8.266 -5.441 1 98.88 58 VAL B CA 1
ATOM 1393 C C . VAL B 1 58 ? -1.436 7.598 -6.441 1 98.88 58 VAL B C 1
ATOM 1395 O O . VAL B 1 58 ? -0.997 7.098 -7.48 1 98.88 58 VAL B O 1
ATOM 1398 N N . LEU B 1 59 ? -2.695 7.605 -6.066 1 98.81 59 LEU B N 1
ATOM 1399 C CA . LEU B 1 59 ? -3.717 6.957 -6.879 1 98.81 59 LEU B CA 1
ATOM 1400 C C . LEU B 1 59 ? -4.238 7.902 -7.957 1 98.81 59 LEU B C 1
ATOM 1402 O O . LEU B 1 59 ? -4.516 7.48 -9.078 1 98.81 59 LEU B O 1
ATOM 1406 N N . SER B 1 60 ? -4.449 9.086 -7.625 1 98.69 60 SER B N 1
ATOM 1407 C CA . SER B 1 60 ? -4.938 10.102 -8.547 1 98.69 60 SER B CA 1
ATOM 1408 C C . SER B 1 60 ? -4.539 11.5 -8.094 1 98.69 60 SER B C 1
ATOM 1410 O O . SER B 1 60 ? -4.328 11.734 -6.906 1 98.69 60 SER B O 1
ATOM 1412 N N . GLY B 1 61 ? -4.465 12.469 -9.086 1 98.44 61 GLY B N 1
ATOM 1413 C CA . GLY B 1 61 ? -4.129 13.852 -8.797 1 98.44 61 GLY B CA 1
ATOM 1414 C C . GLY B 1 61 ? -2.645 14.07 -8.57 1 98.44 61 GLY B C 1
ATOM 1415 O O . GLY B 1 61 ? -1.814 13.305 -9.07 1 98.44 61 GLY B O 1
ATOM 1416 N N . ARG B 1 62 ? -2.436 15.211 -7.992 1 98.12 62 ARG B N 1
ATOM 1417 C CA . ARG B 1 62 ? -1.086 15.641 -7.637 1 98.12 62 ARG B CA 1
ATOM 1418 C C . ARG B 1 62 ? -1.045 16.203 -6.219 1 98.12 62 ARG B C 1
ATOM 1420 O O . ARG B 1 62 ? -2.014 16.812 -5.758 1 98.12 62 ARG B O 1
ATOM 1427 N N . LEU B 1 63 ? 0.047 15.961 -5.555 1 97.94 63 LEU B N 1
ATOM 1428 C CA . LEU B 1 63 ? 0.204 16.531 -4.219 1 97.94 63 LEU B CA 1
ATOM 1429 C C . LEU B 1 63 ? 1.679 16.719 -3.881 1 97.94 63 LEU B C 1
ATOM 1431 O O . LEU B 1 63 ? 2.549 16.125 -4.527 1 97.94 63 LEU B O 1
ATOM 1435 N N . ARG B 1 64 ? 1.949 17.547 -2.934 1 98.5 64 ARG B N 1
ATOM 1436 C CA . ARG B 1 64 ? 3.295 17.734 -2.398 1 98.5 64 ARG B CA 1
ATOM 1437 C C . ARG B 1 64 ? 3.475 16.969 -1.092 1 98.5 64 ARG B C 1
ATOM 1439 O O . ARG B 1 64 ? 2.678 17.109 -0.164 1 98.5 64 ARG B O 1
ATOM 1446 N N . LEU B 1 65 ? 4.445 16.141 -1.011 1 98.5 65 LEU B N 1
ATOM 1447 C CA . LEU B 1 65 ? 4.824 15.422 0.2 1 98.5 65 LEU B CA 1
ATOM 1448 C C . LEU B 1 65 ? 6.199 15.867 0.689 1 98.5 65 LEU B C 1
ATOM 1450 O O . LEU B 1 65 ? 7.141 15.969 -0.098 1 98.5 65 LEU B O 1
ATOM 1454 N N . THR B 1 66 ? 6.27 16.25 1.913 1 98.31 66 THR B N 1
ATOM 1455 C CA . THR B 1 66 ? 7.531 16.609 2.557 1 98.31 66 THR B CA 1
ATOM 1456 C C . THR B 1 66 ? 7.898 15.586 3.625 1 98.31 66 THR B C 1
ATOM 1458 O O . THR B 1 66 ? 7.074 15.234 4.473 1 98.31 66 THR B O 1
ATOM 1461 N N . ILE B 1 67 ? 9.062 15.055 3.52 1 98.25 67 ILE B N 1
ATOM 1462 C CA . ILE B 1 67 ? 9.602 14.094 4.48 1 98.25 67 ILE B CA 1
ATOM 1463 C C . ILE B 1 67 ? 10.938 14.602 5.016 1 98.25 67 ILE B C 1
ATOM 1465 O O . ILE B 1 67 ? 11.914 14.719 4.266 1 98.25 67 ILE B O 1
ATOM 1469 N N . ASP B 1 68 ? 11.008 14.922 6.293 1 97.44 68 ASP B N 1
ATOM 1470 C CA . ASP B 1 68 ? 12.203 15.43 6.965 1 97.44 68 ASP B CA 1
ATOM 1471 C C . ASP B 1 68 ? 12.82 16.594 6.188 1 97.44 68 ASP B C 1
ATOM 1473 O O . ASP B 1 68 ? 14.023 16.609 5.941 1 97.44 68 ASP B O 1
ATOM 1477 N N . GLY B 1 69 ? 11.961 17.375 5.758 1 96.44 69 GLY B N 1
ATOM 1478 C CA . GLY B 1 69 ? 12.406 18.625 5.168 1 96.44 69 GLY B CA 1
ATOM 1479 C C . GLY B 1 69 ? 12.609 18.531 3.666 1 96.44 69 GLY B C 1
ATOM 1480 O O . GLY B 1 69 ? 12.773 19.562 2.994 1 96.44 69 GLY B O 1
ATOM 1481 N N . GLU B 1 70 ? 12.664 17.328 3.061 1 96.94 70 GLU B N 1
ATOM 1482 C CA . GLU B 1 70 ? 12.766 17.156 1.614 1 96.94 70 GLU B CA 1
ATOM 1483 C C . GLU B 1 70 ? 11.383 17.016 0.978 1 96.94 70 GLU B C 1
ATOM 1485 O O . GLU B 1 70 ? 10.578 16.203 1.409 1 96.94 70 GLU B O 1
ATOM 1490 N N . SER B 1 71 ? 11.156 17.828 -0.104 1 97.38 71 SER B N 1
ATOM 1491 C CA . SER B 1 71 ? 9.828 17.844 -0.699 1 97.38 71 SER B CA 1
ATOM 1492 C C . SER B 1 71 ? 9.859 17.391 -2.152 1 97.38 71 SER B C 1
ATOM 1494 O O . SER B 1 71 ? 10.867 17.578 -2.844 1 97.38 71 SER B O 1
ATOM 1496 N N . ALA B 1 72 ? 8.781 16.828 -2.592 1 97.88 72 ALA B N 1
ATOM 1497 C CA . ALA B 1 72 ? 8.562 16.5 -3.998 1 97.88 72 ALA B CA 1
ATOM 1498 C C . ALA B 1 72 ? 7.082 16.594 -4.355 1 97.88 72 ALA B C 1
ATOM 1500 O O . ALA B 1 72 ? 6.215 16.312 -3.525 1 97.88 72 ALA B O 1
ATOM 1501 N N . GLU B 1 73 ? 6.82 17.062 -5.527 1 98 73 GLU B N 1
ATOM 1502 C CA . GLU B 1 73 ? 5.488 16.906 -6.102 1 98 73 GLU B CA 1
ATOM 1503 C C . GLU B 1 73 ? 5.305 15.516 -6.695 1 98 73 GLU B C 1
ATOM 1505 O O . GLU B 1 73 ? 6.062 15.109 -7.578 1 98 73 GLU B O 1
ATOM 1510 N N . LEU B 1 74 ? 4.309 14.859 -6.207 1 98.19 74 LEU B N 1
ATOM 1511 C CA . LEU B 1 74 ? 4.031 13.508 -6.688 1 98.19 74 LEU B CA 1
ATOM 1512 C C . LEU B 1 74 ? 2.76 13.484 -7.527 1 98.19 74 LEU B C 1
ATOM 1514 O O . LEU B 1 74 ? 1.798 14.195 -7.23 1 98.19 74 LEU B O 1
ATOM 1518 N N . ARG B 1 75 ? 2.787 12.648 -8.539 1 98.12 75 ARG B N 1
ATOM 1519 C CA . ARG B 1 75 ? 1.634 12.445 -9.406 1 98.12 75 ARG B CA 1
ATOM 1520 C C . ARG B 1 75 ? 1.16 11 -9.352 1 98.12 75 ARG B C 1
ATOM 1522 O O . ARG B 1 75 ? 1.854 10.133 -8.82 1 98.12 75 ARG B O 1
ATOM 1529 N N . ALA B 1 76 ? -0.042 10.844 -9.953 1 98.31 76 ALA B N 1
ATOM 1530 C CA . ALA B 1 76 ? -0.585 9.484 -10.008 1 98.31 76 ALA B CA 1
ATOM 1531 C C . ALA B 1 76 ? 0.465 8.492 -10.5 1 98.31 76 ALA B C 1
ATOM 1533 O O . ALA B 1 76 ? 1.112 8.719 -11.523 1 98.31 76 ALA B O 1
ATOM 1534 N N . GLY B 1 77 ? 0.678 7.469 -9.703 1 98.19 77 GLY B N 1
ATOM 1535 C CA . GLY B 1 77 ? 1.631 6.438 -10.078 1 98.19 77 GLY B CA 1
ATOM 1536 C C . GLY B 1 77 ? 2.967 6.574 -9.375 1 98.19 77 GLY B C 1
ATOM 1537 O O . GLY B 1 77 ? 3.775 5.641 -9.375 1 98.19 77 GLY B O 1
ATOM 1538 N N . ASP B 1 78 ? 3.273 7.691 -8.781 1 98.56 78 ASP B N 1
ATOM 1539 C CA . ASP B 1 78 ? 4.484 7.863 -7.98 1 98.56 78 ASP B CA 1
ATOM 1540 C C . ASP B 1 78 ? 4.297 7.312 -6.57 1 98.56 78 ASP B C 1
ATOM 1542 O O . ASP B 1 78 ? 3.166 7.168 -6.102 1 98.56 78 ASP B O 1
ATOM 1546 N N . ALA B 1 79 ? 5.383 6.984 -5.922 1 98.75 79 ALA B N 1
ATOM 1547 C CA . ALA B 1 79 ? 5.363 6.465 -4.555 1 98.75 79 ALA B CA 1
ATOM 1548 C C . ALA B 1 79 ? 6.395 7.168 -3.684 1 98.75 79 ALA B C 1
ATOM 1550 O O . ALA B 1 79 ? 7.184 7.977 -4.18 1 98.75 79 ALA B O 1
ATOM 1551 N N . ALA B 1 80 ? 6.348 6.93 -2.395 1 98.75 80 ALA B N 1
ATOM 1552 C CA . ALA B 1 80 ? 7.324 7.414 -1.422 1 98.75 80 ALA B CA 1
ATOM 1553 C C . ALA B 1 80 ? 7.352 6.527 -0.182 1 98.75 80 ALA B C 1
ATOM 1555 O O . ALA B 1 80 ? 6.434 5.734 0.043 1 98.75 80 ALA B O 1
ATOM 1556 N N . VAL B 1 81 ? 8.375 6.613 0.596 1 98.69 81 VAL B N 1
ATOM 1557 C CA . VAL B 1 81 ? 8.492 5.934 1.883 1 98.69 81 VAL B CA 1
ATOM 1558 C C . VAL B 1 81 ? 9.078 6.891 2.92 1 98.69 81 VAL B C 1
ATOM 1560 O O . VAL B 1 81 ? 10.055 7.59 2.646 1 98.69 81 VAL B O 1
ATOM 1563 N N . ALA B 1 82 ? 8.422 7 4.02 1 98.5 82 ALA B N 1
ATOM 1564 C CA . ALA B 1 82 ? 8.898 7.785 5.16 1 98.5 82 ALA B CA 1
ATOM 1565 C C . ALA B 1 82 ? 9.281 6.879 6.324 1 98.5 82 ALA B C 1
ATOM 1567 O O . ALA B 1 82 ? 8.422 6.219 6.914 1 98.5 82 ALA B O 1
ATOM 1568 N N . PRO B 1 83 ? 10.531 6.84 6.723 1 97.94 83 PRO B N 1
ATOM 1569 C CA . PRO B 1 83 ? 10.945 6.008 7.855 1 97.94 83 PRO B CA 1
ATOM 1570 C C . PRO B 1 83 ? 10.297 6.438 9.172 1 97.94 83 PRO B C 1
ATOM 1572 O O . PRO B 1 83 ? 9.852 7.578 9.297 1 97.94 83 PRO B O 1
ATOM 1575 N N . ALA B 1 84 ? 10.258 5.465 10.117 1 98.44 84 ALA B N 1
ATOM 1576 C CA . ALA B 1 84 ? 9.805 5.797 11.469 1 98.44 84 ALA B CA 1
ATOM 1577 C C . ALA B 1 84 ? 10.578 6.992 12.023 1 98.44 84 ALA B C 1
ATOM 1579 O O . ALA B 1 84 ? 11.789 7.09 11.844 1 98.44 84 ALA B O 1
ATOM 1580 N N . GLY B 1 85 ? 9.875 7.848 12.664 1 98.25 85 GLY B N 1
ATOM 1581 C CA . GLY B 1 85 ? 10.492 9.023 13.25 1 98.25 85 GLY B CA 1
ATOM 1582 C C . GLY B 1 85 ? 10.562 10.203 12.305 1 98.25 85 GLY B C 1
ATOM 1583 O O . GLY B 1 85 ? 10.969 11.297 12.695 1 98.25 85 GLY B O 1
ATOM 1584 N N . SER B 1 86 ? 10.148 10.047 11.086 1 98.06 86 SER B N 1
ATOM 1585 C CA . SER B 1 86 ? 10.195 11.125 10.102 1 98.06 86 SER B CA 1
ATOM 1586 C C . SER B 1 86 ? 9.125 12.172 10.367 1 98.06 86 SER B C 1
ATOM 1588 O O . SER B 1 86 ? 8.023 11.836 10.812 1 98.06 86 SER B O 1
ATOM 1590 N N . GLU B 1 87 ? 9.43 13.383 10.078 1 98.25 87 GLU B N 1
ATOM 1591 C CA . GLU B 1 87 ? 8.438 14.453 10.016 1 98.25 87 GLU B CA 1
ATOM 1592 C C . GLU B 1 87 ? 7.793 14.523 8.633 1 98.25 87 GLU B C 1
ATOM 1594 O O . GLU B 1 87 ? 8.492 14.594 7.621 1 98.25 87 GLU B O 1
ATOM 1599 N N . LEU B 1 88 ? 6.43 14.562 8.617 1 97.94 88 LEU B N 1
ATOM 1600 C CA . LEU B 1 88 ? 5.68 14.516 7.367 1 97.94 88 LEU B CA 1
ATOM 1601 C C . LEU B 1 88 ? 4.797 15.75 7.219 1 97.94 88 LEU B C 1
ATOM 1603 O O . LEU B 1 88 ? 4.207 16.219 8.195 1 97.94 88 LEU B O 1
ATOM 1607 N N . ALA B 1 89 ? 4.746 16.188 6.043 1 97.5 89 ALA B N 1
ATOM 1608 C CA . ALA B 1 89 ? 3.73 17.156 5.645 1 97.5 89 ALA B CA 1
ATOM 1609 C C . ALA B 1 89 ? 3.16 16.828 4.27 1 97.5 89 ALA B C 1
ATOM 1611 O O . ALA B 1 89 ? 3.902 16.453 3.355 1 97.5 89 ALA B O 1
ATOM 1612 N N . VAL B 1 90 ? 1.831 16.875 4.168 1 98.06 90 VAL B N 1
ATOM 1613 C CA . VAL B 1 90 ? 1.124 16.641 2.912 1 98.06 90 VAL B CA 1
ATOM 1614 C C . VAL B 1 90 ? 0.345 17.891 2.516 1 98.06 90 VAL B C 1
ATOM 1616 O O . VAL B 1 90 ? -0.382 18.469 3.332 1 98.06 90 VAL B O 1
ATOM 1619 N N . ALA B 1 91 ? 0.498 18.266 1.269 1 98.25 91 ALA B N 1
ATOM 1620 C CA . ALA B 1 91 ? -0.251 19.406 0.759 1 98.25 91 ALA B CA 1
ATOM 1621 C C . ALA B 1 91 ? -0.777 19.141 -0.647 1 98.25 91 ALA B C 1
ATOM 1623 O O . ALA B 1 91 ? -0.086 18.531 -1.47 1 98.25 91 ALA B O 1
ATOM 1624 N N . ASN B 1 92 ? -2.041 19.516 -0.911 1 98.62 92 ASN B N 1
ATOM 1625 C CA . ASN B 1 92 ? -2.635 19.609 -2.24 1 98.62 92 ASN B CA 1
ATOM 1626 C C . ASN B 1 92 ? -2.926 21.047 -2.625 1 98.62 92 ASN B C 1
ATOM 1628 O O . ASN B 1 92 ? -3.963 21.594 -2.25 1 98.62 92 ASN B O 1
ATOM 1632 N N . THR B 1 93 ? -2.016 21.578 -3.424 1 96.94 93 THR B N 1
ATOM 1633 C CA . THR B 1 93 ? -2.17 22.984 -3.781 1 96.94 93 THR B CA 1
ATOM 1634 C C . THR B 1 93 ? -2.857 23.125 -5.137 1 96.94 93 THR B C 1
ATOM 1636 O O . THR B 1 93 ? -2.795 24.188 -5.762 1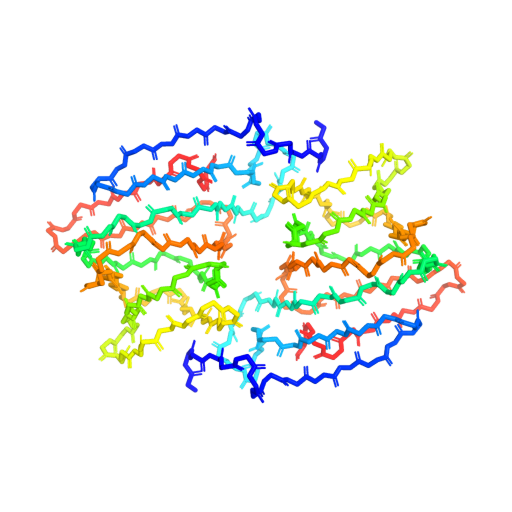 96.94 93 THR B O 1
ATOM 1639 N N . THR B 1 94 ? -3.32 22.047 -5.664 1 97.88 94 THR B N 1
ATOM 1640 C CA . THR B 1 94 ? -4.016 22.078 -6.945 1 97.88 94 THR B CA 1
ATOM 1641 C C . THR B 1 94 ? -5.5 22.375 -6.75 1 97.88 94 THR B C 1
ATOM 1643 O O . THR B 1 94 ? -5.945 22.625 -5.625 1 97.88 94 THR B O 1
ATOM 1646 N N . ASP B 1 95 ? -6.277 22.375 -7.887 1 98.06 95 ASP B N 1
ATOM 1647 C CA . ASP B 1 95 ? -7.691 22.719 -7.836 1 98.06 95 ASP B CA 1
ATOM 1648 C C . ASP B 1 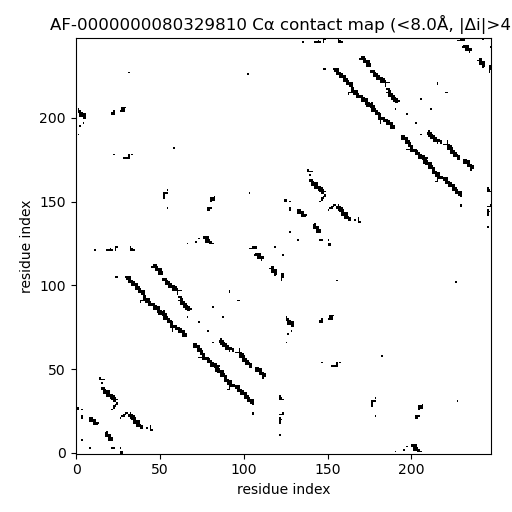95 ? -8.57 21.484 -7.914 1 98.06 95 ASP B C 1
ATOM 1650 O O . ASP B 1 95 ? -9.789 21.578 -8.078 1 98.06 95 ASP B O 1
ATOM 1654 N N . GLN B 1 96 ? -8.016 20.344 -7.871 1 98.19 96 GLN B N 1
ATOM 1655 C CA . GLN B 1 96 ? -8.719 19.062 -7.875 1 98.19 96 GLN B CA 1
ATOM 1656 C C . GLN B 1 96 ? -8.273 18.188 -6.707 1 98.19 96 GLN B C 1
ATOM 1658 O O . GLN B 1 96 ? -7.137 18.297 -6.238 1 98.19 96 GLN B O 1
ATOM 1663 N N . PRO B 1 97 ? -9.109 17.312 -6.184 1 98.62 97 PRO B N 1
ATOM 1664 C CA . PRO B 1 97 ? -8.688 16.406 -5.117 1 98.62 97 PRO B CA 1
ATOM 1665 C C . PRO B 1 97 ? -7.602 15.43 -5.566 1 98.62 97 PRO B C 1
ATOM 1667 O O . PRO B 1 97 ? -7.441 15.188 -6.77 1 98.62 97 PRO B O 1
ATOM 1670 N N . ALA B 1 98 ? -6.871 14.984 -4.645 1 98.69 98 ALA B N 1
ATOM 1671 C CA . ALA B 1 98 ? -5.887 13.93 -4.855 1 98.69 98 ALA B CA 1
ATOM 1672 C C . ALA B 1 98 ? -6.145 12.75 -3.922 1 98.69 98 ALA B C 1
ATOM 1674 O O . ALA B 1 98 ? -6.738 12.906 -2.854 1 98.69 98 ALA B O 1
ATOM 1675 N N . HIS B 1 99 ? -5.773 11.531 -4.332 1 98.75 99 HIS B N 1
ATOM 1676 C CA . HIS B 1 99 ? -5.922 10.32 -3.541 1 98.75 99 HIS B CA 1
ATOM 1677 C C . HIS B 1 99 ? -4.594 9.57 -3.428 1 98.75 99 HIS B C 1
ATOM 1679 O O . HIS B 1 99 ? -3.836 9.492 -4.395 1 98.75 99 HIS B O 1
ATOM 1685 N N . MET B 1 100 ? -4.348 9.039 -2.248 1 98.69 100 MET B N 1
ATOM 1686 C CA . MET B 1 100 ? -3.156 8.227 -2.039 1 98.69 100 MET B CA 1
ATOM 1687 C C . MET B 1 100 ? -3.48 6.992 -1.205 1 98.69 100 MET B C 1
ATOM 1689 O O . MET B 1 100 ? -4.406 7.012 -0.392 1 98.69 100 MET B O 1
ATOM 1693 N N . TRP B 1 101 ? -2.787 5.938 -1.424 1 98.88 101 TRP B N 1
ATOM 1694 C CA . TRP B 1 101 ? -2.826 4.723 -0.617 1 98.88 101 TRP B CA 1
ATOM 1695 C C . TRP B 1 101 ? -1.66 4.684 0.365 1 98.88 101 TRP B C 1
ATOM 1697 O O . TRP B 1 101 ? -0.508 4.895 -0.02 1 98.88 101 TRP B O 1
ATOM 1707 N N . VAL B 1 102 ? -1.945 4.547 1.591 1 98.94 102 VAL B N 1
ATOM 1708 C CA . VAL B 1 102 ? -0.928 4.555 2.637 1 98.94 102 VAL B CA 1
ATOM 1709 C C . VAL B 1 102 ? -0.935 3.215 3.373 1 98.94 102 VAL B C 1
ATOM 1711 O O . VAL B 1 102 ? -2 2.676 3.682 1 98.94 102 VAL B O 1
ATOM 1714 N N . THR B 1 103 ? 0.166 2.658 3.611 1 98.94 103 THR B N 1
ATOM 1715 C CA . THR B 1 103 ? 0.32 1.467 4.438 1 98.94 103 THR B CA 1
ATOM 1716 C C . THR B 1 103 ? 1.368 1.692 5.523 1 98.94 103 THR B C 1
ATOM 1718 O O . THR B 1 103 ? 2.381 2.357 5.289 1 98.94 103 THR B O 1
ATOM 1721 N N . THR B 1 104 ? 1.173 1.238 6.664 1 98.88 104 THR B N 1
ATOM 1722 C CA . THR B 1 104 ? 2.074 1.284 7.812 1 98.88 104 THR B CA 1
ATOM 1723 C C . THR B 1 104 ? 1.867 0.068 8.711 1 98.88 104 THR B C 1
ATOM 1725 O O . THR B 1 104 ? 1.13 -0.854 8.359 1 98.88 104 THR B O 1
ATOM 1728 N N . ARG B 1 105 ? 2.641 -0.038 9.812 1 98.44 105 ARG B N 1
ATOM 1729 C CA . ARG B 1 105 ? 2.377 -1.034 10.844 1 98.44 105 ARG B CA 1
ATOM 1730 C C . ARG B 1 105 ? 1.167 -0.642 11.688 1 98.44 105 ARG B C 1
ATOM 1732 O O . ARG B 1 105 ? 0.961 0.539 11.969 1 98.44 105 ARG B O 1
ATOM 1739 N N . VAL B 1 106 ? 0.464 -1.698 12.102 1 98.44 106 VAL B N 1
ATOM 1740 C CA . VAL B 1 106 ? -0.616 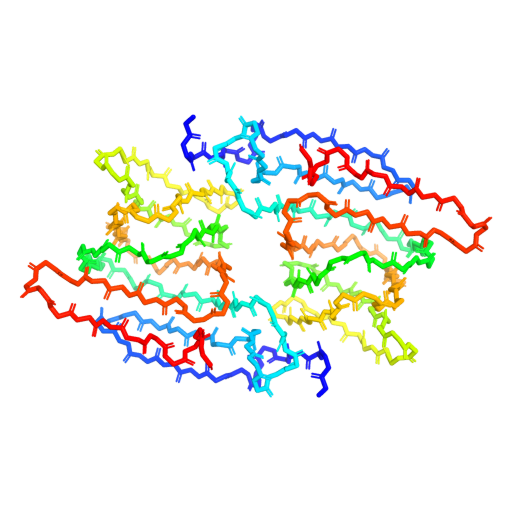-1.447 13.047 1 98.44 106 VAL B CA 1
ATOM 1741 C C . VAL B 1 106 ? -0.064 -0.736 14.281 1 98.44 106 VAL B C 1
ATOM 1743 O O . VAL B 1 106 ? 1.007 -1.088 14.781 1 98.44 106 VAL B O 1
ATOM 1746 N N . GLY B 1 107 ? -0.756 0.245 14.773 1 98.12 107 GLY B N 1
ATOM 1747 C CA . GLY B 1 107 ? -0.363 0.923 16 1 98.12 107 GLY B CA 1
ATOM 1748 C C . GLY B 1 107 ? 0.328 2.25 15.75 1 98.12 107 GLY B C 1
ATOM 1749 O O . GLY B 1 107 ? 0.839 2.875 16.688 1 98.12 107 GLY B O 1
ATOM 1750 N N . LEU B 1 108 ? 0.313 2.729 14.523 1 98.31 108 LEU B N 1
ATOM 1751 C CA . LEU B 1 108 ? 0.934 4.004 14.188 1 98.31 108 LEU B CA 1
ATOM 1752 C C . LEU B 1 108 ? 0.341 5.133 15.023 1 98.31 108 LEU B C 1
ATOM 1754 O O . LEU B 1 108 ? -0.876 5.203 15.203 1 98.31 108 LEU B O 1
ATOM 1758 N N . THR B 1 109 ? 1.193 5.98 15.492 1 98.5 109 THR B N 1
ATOM 1759 C CA . THR B 1 109 ? 0.801 7.262 16.078 1 98.5 109 THR B CA 1
ATOM 1760 C C . THR B 1 109 ? 1.531 8.414 15.383 1 98.5 109 THR B C 1
ATOM 1762 O O . THR B 1 109 ? 2.523 8.195 14.688 1 98.5 109 THR B O 1
ATOM 1765 N N . ALA B 1 110 ? 0.993 9.555 15.516 1 97.94 110 ALA B N 1
ATOM 1766 C CA . ALA B 1 110 ? 1.591 10.766 14.961 1 97.94 110 ALA B CA 1
ATOM 1767 C C . ALA B 1 110 ? 1.646 11.883 16 1 97.94 110 ALA B C 1
ATOM 1769 O O . ALA B 1 110 ? 0.646 12.164 16.672 1 97.94 110 ALA B O 1
ATOM 1770 N N . LYS B 1 111 ? 2.795 12.453 16.141 1 98.38 111 LYS B N 1
ATOM 1771 C CA . LYS B 1 111 ? 2.947 13.594 17.047 1 98.38 111 LYS B CA 1
ATOM 1772 C C . LYS B 1 111 ? 2.855 14.914 16.281 1 98.38 111 LYS B C 1
ATOM 1774 O O . LYS B 1 111 ? 3.609 15.141 15.336 1 98.38 111 LYS B O 1
ATOM 1779 N N . LEU B 1 112 ? 1.949 15.773 16.734 1 96.81 112 LEU B N 1
ATOM 1780 C CA . LEU B 1 112 ? 1.785 17.078 16.094 1 96.81 112 LEU B CA 1
ATOM 1781 C C . LEU B 1 112 ? 2.818 18.062 16.625 1 96.81 112 LEU B C 1
ATOM 1783 O O . LEU B 1 112 ? 3.529 17.781 17.594 1 96.81 112 LEU B O 1
ATOM 1787 N N . ALA B 1 113 ? 2.863 19.172 15.984 1 92.25 113 ALA B N 1
ATOM 1788 C CA . ALA B 1 113 ? 3.834 20.203 16.344 1 92.25 113 ALA B CA 1
ATOM 1789 C C . ALA B 1 113 ? 3.57 20.719 17.766 1 92.25 113 ALA B C 1
ATOM 1791 O O . ALA B 1 113 ? 4.504 21.125 18.469 1 92.25 113 ALA B O 1
ATOM 1792 N N . ASP B 1 114 ? 2.369 20.734 18.156 1 93.25 114 ASP B N 1
ATOM 1793 C CA . ASP B 1 114 ? 2.014 21.281 19.469 1 93.25 114 ASP B CA 1
ATOM 1794 C C . ASP B 1 114 ? 2.268 20.25 20.562 1 93.25 114 ASP B C 1
ATOM 1796 O O . ASP B 1 114 ? 1.995 20.516 21.734 1 93.25 114 ASP B O 1
ATOM 1800 N N . GLY B 1 115 ? 2.697 19.094 20.219 1 93.81 115 GLY B N 1
ATOM 1801 C CA . GLY B 1 115 ? 3.074 18.094 21.188 1 93.81 115 GLY B CA 1
ATOM 1802 C C . GLY B 1 115 ? 2.016 17.016 21.391 1 93.81 115 GLY B C 1
ATOM 1803 O O . GLY B 1 115 ? 2.279 15.977 21.984 1 93.81 115 GLY B O 1
ATOM 1804 N N . ASN B 1 116 ? 0.814 17.297 20.828 1 94.94 116 ASN B N 1
ATOM 1805 C CA . ASN B 1 116 ? -0.255 16.312 20.953 1 94.94 116 ASN B CA 1
ATOM 1806 C C . ASN B 1 116 ? -0.027 15.125 20.031 1 94.94 116 ASN B C 1
ATOM 1808 O O . ASN B 1 116 ? 0.517 15.273 18.938 1 94.94 116 ASN B O 1
ATOM 1812 N N . THR B 1 117 ? -0.427 13.969 20.578 1 96.38 117 THR B N 1
ATOM 1813 C CA . THR B 1 117 ? -0.298 12.742 19.781 1 96.38 117 THR B CA 1
ATOM 1814 C C . THR B 1 117 ? -1.653 12.312 19.234 1 96.38 117 THR B C 1
ATOM 1816 O O . THR B 1 117 ? -2.648 12.297 19.969 1 96.38 117 THR B O 1
ATOM 1819 N N . ILE B 1 118 ? -1.661 12.055 17.953 1 94.88 118 ILE B N 1
ATOM 1820 C CA . ILE B 1 118 ? -2.84 11.5 17.297 1 94.88 118 ILE B CA 1
ATOM 1821 C C . ILE B 1 118 ? -2.693 9.984 17.172 1 94.88 118 ILE B C 1
ATOM 1823 O O . ILE B 1 118 ? -1.638 9.492 16.766 1 94.88 118 ILE B O 1
ATOM 1827 N N . THR B 1 119 ? -3.682 9.258 17.562 1 96.5 119 THR B N 1
ATOM 1828 C CA . THR B 1 119 ? -3.818 7.832 17.297 1 96.5 119 THR B CA 1
ATOM 1829 C C . THR B 1 119 ? -4.898 7.574 16.25 1 96.5 119 THR B C 1
ATOM 1831 O O . THR B 1 119 ? -6.09 7.551 16.578 1 96.5 119 THR B O 1
ATOM 1834 N N . PRO B 1 120 ? -4.488 7.406 15.039 1 95.94 120 PRO B N 1
ATOM 1835 C CA . PRO B 1 120 ? -5.5 7.234 14 1 95.94 120 PRO B CA 1
ATOM 1836 C C . PRO B 1 120 ? -6.309 5.949 14.164 1 95.94 120 PRO B C 1
ATOM 1838 O O . PRO B 1 120 ? -5.738 4.855 14.172 1 95.94 120 PRO B O 1
ATOM 1841 N N . PRO B 1 121 ? -7.609 6.039 14.25 1 95.12 121 PRO B N 1
ATOM 1842 C CA . PRO B 1 121 ? -8.406 4.82 14.43 1 95.12 121 PRO B CA 1
ATOM 1843 C C . PRO B 1 121 ? -8.266 3.854 13.25 1 95.12 121 PRO B C 1
ATOM 1845 O O . PRO B 1 121 ? -8.469 2.646 13.414 1 95.12 121 PRO B O 1
ATOM 1848 N N . TRP B 1 122 ? -7.883 4.363 12.109 1 94.94 122 TRP B N 1
ATOM 1849 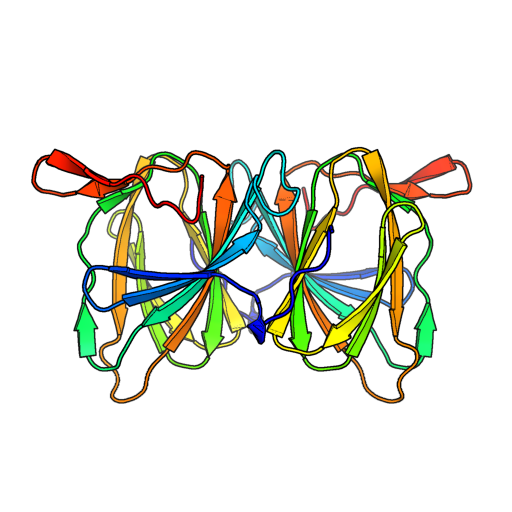C CA . TRP B 1 122 ? -7.762 3.533 10.914 1 94.94 122 TRP B CA 1
ATOM 1850 C C . TRP B 1 122 ? -6.445 2.762 10.922 1 94.94 122 TRP B C 1
ATOM 1852 O O . TRP B 1 122 ? -6.184 1.966 10.016 1 94.94 122 TRP B O 1
ATOM 1862 N N . ALA B 1 123 ? -5.594 2.986 11.82 1 95.94 123 ALA B N 1
ATOM 1863 C CA . ALA B 1 123 ? -4.348 2.234 11.93 1 95.94 123 ALA B CA 1
ATOM 1864 C C . ALA B 1 123 ? -4.332 1.365 13.18 1 95.94 123 ALA B C 1
ATOM 1866 O O . ALA B 1 123 ? -3.271 0.932 13.633 1 95.94 123 ALA B O 1
ATOM 1867 N N . HIS B 1 124 ? -5.535 1.288 13.812 1 93.94 124 HIS B N 1
ATOM 1868 C CA . HIS B 1 124 ? -5.656 0.518 15.047 1 93.94 124 HIS B CA 1
ATOM 1869 C C . HIS B 1 124 ? -6.879 -0.393 15.008 1 93.94 124 HIS B C 1
ATOM 1871 O O . HIS B 1 124 ? -7.855 -0.098 14.32 1 93.94 124 HIS B O 1
#

pLDDT: mean 96.88, std 3.46, range [66.69, 98.94]

Secondary structure (DSSP, 8-state):
--EE-TTTSEEEEETTEEEEEEESGGGT-SSEEEEEEEE-TTEEPPPEEESS-EEEEEEESEEEEEETTEEEEEETT-EEEE-TT-EEEEEE-SSS-EEEEEEEETT--EEETTSPEE--GGG-/--EE-TTTSEEEEETTEEEEEEESGGGT-SSEEEEEEEE-TTEEPPPEEESS-EEEEEEESEEEEEETTEEEEEETT-EEEE-TT-EEEEEE-SSS-EEEEEEEETT--EEETTSPEE--GGG-

Radius of gyration: 17.12 Å; Cα contacts (8 Å, |Δi|>4): 758; chains: 2; bounding box: 36×52×42 Å

Organism: NCBI:txid40318